Protein AF-A0AAW4J8V6-F1 (afdb_monomer)

Foldseek 3Di:
DDPPPQAQQNVCVVVVVLLLVVVLVCVVVVHPDDPPLPPPDDDDDDDDDPDPDPQQSHKYWDAPHPNDRIDIDGHHPVSSVVSVVVSVVSVVVVCCVVVVVPPVPDDDDPVVVVVLVVQCVVVVPPDSVRSVVVVVVVVVVVVVVVVVVVVVVVVVVVVVVVVVVVVVVVVVVVVVVVVVVVVVVVVVVVVVVVCVPPPVVVVLVVLLVVLVVVLVPDPVVVPDDPVVSVVSSCVSSVVVVVVVCVVPPDDDPDDDDDD

pLDDT: mean 70.36, std 17.37, range [25.89, 95.88]

Structure (mmCIF, N/CA/C/O backbone):
data_AF-A0AAW4J8V6-F1
#
_entry.id   AF-A0AAW4J8V6-F1
#
loop_
_atom_site.group_PDB
_atom_site.id
_atom_site.type_symbol
_atom_site.label_atom_id
_atom_site.label_alt_id
_atom_site.label_comp_id
_atom_site.label_asym_id
_atom_site.label_entity_id
_atom_site.label_seq_id
_atom_site.pdbx_PDB_ins_code
_atom_site.Cartn_x
_atom_site.Cartn_y
_atom_site.Cartn_z
_atom_site.occupancy
_atom_site.B_iso_or_equiv
_atom_site.auth_seq_id
_atom_site.auth_comp_id
_atom_site.auth_asym_id
_atom_site.auth_atom_id
_atom_site.pdbx_PDB_model_num
ATOM 1 N N . MET A 1 1 ? -44.747 -1.947 55.357 1.00 39.56 1 MET A N 1
ATOM 2 C CA . MET A 1 1 ? -43.560 -1.474 56.105 1.00 39.56 1 MET A CA 1
ATOM 3 C C . MET A 1 1 ? -43.220 -0.080 55.609 1.00 39.56 1 MET A C 1
ATOM 5 O O . MET A 1 1 ? -42.937 0.071 54.428 1.00 39.56 1 MET A O 1
ATOM 9 N N . ALA A 1 2 ? -43.358 0.940 56.459 1.00 31.55 2 ALA A N 1
ATOM 10 C CA . ALA A 1 2 ? -43.114 2.327 56.073 1.00 31.55 2 ALA A CA 1
ATOM 11 C C . ALA A 1 2 ? -41.643 2.520 55.670 1.00 31.55 2 ALA A C 1
ATOM 13 O O . ALA A 1 2 ? -40.736 2.062 56.363 1.00 31.55 2 ALA A O 1
ATOM 14 N N . ASN A 1 3 ? -41.419 3.182 54.536 1.00 38.12 3 ASN A N 1
ATOM 15 C CA . ASN A 1 3 ? -40.101 3.548 54.028 1.00 38.12 3 ASN A CA 1
ATOM 16 C C . ASN A 1 3 ? -39.519 4.621 54.967 1.00 38.12 3 ASN A C 1
ATOM 18 O O . ASN A 1 3 ? -39.709 5.815 54.749 1.00 38.12 3 ASN A O 1
ATOM 22 N N . ILE A 1 4 ? -38.891 4.209 56.073 1.00 49.97 4 ILE A N 1
ATOM 23 C CA . ILE A 1 4 ? -38.247 5.135 57.011 1.00 49.97 4 ILE A CA 1
ATOM 24 C C . ILE A 1 4 ? -37.167 5.876 56.216 1.00 49.97 4 ILE A C 1
ATOM 26 O O . ILE A 1 4 ? -36.161 5.270 55.833 1.00 49.97 4 ILE A O 1
ATOM 30 N N . LYS A 1 5 ? -37.388 7.169 55.927 1.00 60.06 5 LYS A N 1
ATOM 31 C CA . LYS A 1 5 ? -36.396 8.035 55.276 1.00 60.06 5 LYS A CA 1
ATOM 32 C C . LYS A 1 5 ? -35.089 7.925 56.070 1.00 60.06 5 LYS A C 1
ATOM 34 O O . LYS A 1 5 ? -35.004 8.333 57.226 1.00 60.06 5 LYS A O 1
ATOM 39 N N . LEU A 1 6 ? -34.079 7.297 55.468 1.00 68.69 6 LEU A N 1
ATOM 40 C CA . LEU A 1 6 ? -32.747 7.166 56.056 1.00 68.69 6 LEU A CA 1
ATOM 41 C C . LEU A 1 6 ? -32.129 8.560 56.186 1.00 68.69 6 LEU A C 1
ATOM 43 O O . LEU A 1 6 ? -32.009 9.262 55.184 1.00 68.69 6 LEU A O 1
ATOM 47 N N . SER A 1 7 ? -31.698 8.931 57.393 1.00 80.00 7 SER A N 1
ATOM 48 C CA . SER A 1 7 ? -30.942 10.170 57.594 1.00 80.00 7 SER A CA 1
ATOM 49 C C . SER A 1 7 ? -29.632 10.147 56.804 1.00 80.00 7 SER A C 1
ATOM 51 O O . SER A 1 7 ? -29.044 9.080 56.589 1.00 80.00 7 SER A O 1
ATOM 53 N N . ALA A 1 8 ? -29.140 11.320 56.403 1.00 78.50 8 ALA A N 1
ATOM 54 C CA . ALA A 1 8 ? -27.901 11.434 55.639 1.00 78.50 8 ALA A CA 1
ATOM 55 C C . ALA A 1 8 ? -26.697 10.787 56.346 1.00 78.50 8 ALA A C 1
ATOM 57 O O . ALA A 1 8 ? -25.935 10.047 55.719 1.00 78.50 8 ALA A O 1
ATOM 58 N N . GLN A 1 9 ? -26.604 10.916 57.673 1.00 81.81 9 GLN A N 1
ATOM 59 C CA . GLN A 1 9 ? -25.585 10.229 58.470 1.00 81.81 9 GLN A CA 1
ATOM 60 C C . GLN A 1 9 ? -25.690 8.697 58.385 1.00 81.81 9 GLN A C 1
ATOM 62 O O . GLN A 1 9 ? -24.682 8.002 58.250 1.00 81.81 9 GLN A O 1
ATOM 67 N N . ARG A 1 10 ? -26.908 8.136 58.429 1.00 81.75 10 ARG A N 1
ATOM 68 C CA . ARG A 1 10 ? -27.115 6.687 58.254 1.00 81.75 10 ARG A CA 1
ATOM 69 C C . ARG A 1 10 ? -26.836 6.244 56.821 1.00 81.75 10 ARG A C 1
ATOM 71 O O . ARG A 1 10 ? -26.346 5.135 56.614 1.00 81.75 10 ARG A O 1
ATOM 78 N N . TRP A 1 11 ? -27.110 7.098 55.835 1.00 86.06 11 TRP A N 1
ATOM 79 C CA . TRP A 1 11 ? -26.749 6.827 54.450 1.00 86.06 11 TRP A CA 1
ATOM 80 C C . TRP A 1 11 ? -25.236 6.696 54.297 1.00 86.06 11 TRP A C 1
ATOM 82 O O . TRP A 1 11 ? -24.811 5.721 53.690 1.00 86.06 11 TRP A O 1
ATOM 92 N N . VAL A 1 12 ? -24.426 7.586 54.874 1.00 83.38 12 VAL A N 1
ATOM 93 C CA . VAL A 1 12 ? -22.958 7.497 54.771 1.00 83.38 12 VAL A CA 1
ATOM 94 C C . VAL A 1 12 ? -22.401 6.255 55.456 1.00 83.38 12 VAL A C 1
ATOM 96 O O . VAL A 1 12 ? -21.571 5.576 54.863 1.00 83.38 12 VAL A O 1
ATOM 99 N N . LYS A 1 13 ? -22.913 5.889 56.637 1.00 82.62 13 LYS A N 1
ATOM 100 C CA . LYS A 1 13 ? -22.488 4.663 57.340 1.00 82.62 13 LYS A CA 1
ATOM 101 C C . LYS A 1 13 ? -22.704 3.389 56.514 1.00 82.62 13 LYS A C 1
ATOM 103 O O . LYS A 1 13 ? -21.971 2.415 56.654 1.00 82.62 13 LYS A O 1
ATOM 108 N N . LYS A 1 14 ? -23.697 3.378 55.619 1.00 79.50 14 LYS A N 1
ATOM 109 C CA . LYS A 1 14 ? -23.890 2.275 54.672 1.00 79.50 14 LYS A CA 1
ATOM 110 C C . LYS A 1 14 ? -22.890 2.406 53.524 1.00 79.50 14 LYS A C 1
ATOM 112 O O . LYS A 1 14 ? -23.071 3.280 52.685 1.00 79.50 14 LYS A O 1
ATOM 117 N N . GLU A 1 15 ? -21.929 1.487 53.425 1.00 81.38 15 GLU A N 1
ATOM 118 C CA . GLU A 1 15 ? -20.848 1.525 52.417 1.00 81.38 15 GLU A CA 1
ATOM 119 C C . GLU A 1 15 ? -19.888 2.710 52.635 1.00 81.38 15 GLU A C 1
ATOM 121 O O . GLU A 1 15 ? -19.503 3.399 51.688 1.00 81.38 15 GLU A O 1
ATOM 126 N N . GLU A 1 16 ? -19.515 2.933 53.901 1.00 83.56 16 GLU A N 1
ATOM 127 C CA . GLU A 1 16 ? -18.762 4.102 54.373 1.00 83.56 16 GLU A CA 1
ATOM 128 C C . GLU A 1 16 ? -17.489 4.377 53.571 1.00 83.56 16 GLU A C 1
ATOM 130 O O . GLU A 1 16 ? -17.314 5.496 53.100 1.00 83.56 16 GLU A O 1
ATOM 135 N N . ASN A 1 17 ? -16.649 3.370 53.320 1.00 84.06 17 ASN A N 1
ATOM 136 C CA . ASN A 1 17 ? -15.404 3.559 52.565 1.00 84.06 17 ASN A CA 1
ATOM 137 C C . ASN A 1 17 ? -15.666 4.068 51.137 1.00 84.06 17 ASN A C 1
ATOM 139 O O . ASN A 1 17 ? -15.072 5.055 50.710 1.00 84.06 17 ASN A O 1
ATOM 143 N N . LEU A 1 18 ? -16.628 3.466 50.428 1.00 85.56 18 LEU A N 1
ATOM 144 C CA . LEU A 1 18 ? -16.977 3.851 49.056 1.00 85.56 18 LEU A CA 1
ATOM 145 C C . LEU A 1 18 ? -17.580 5.262 48.994 1.00 85.56 18 LEU A C 1
ATOM 147 O O . LEU A 1 18 ? -17.382 6.001 48.031 1.00 85.56 18 LEU A O 1
ATOM 151 N N . LYS A 1 19 ? -18.364 5.631 50.014 1.00 87.75 19 LYS A N 1
ATOM 152 C CA . LYS A 1 19 ? -18.992 6.954 50.112 1.00 87.75 19 LYS A CA 1
ATOM 153 C C . LYS A 1 19 ? -18.006 8.026 50.545 1.00 87.75 19 LYS A C 1
ATOM 155 O O . LYS A 1 19 ? -18.087 9.132 50.026 1.00 87.75 19 LYS A O 1
ATOM 160 N N . ARG A 1 20 ? -17.051 7.701 51.417 1.00 86.94 20 ARG A N 1
ATOM 161 C CA . ARG A 1 20 ? -15.912 8.567 51.744 1.00 86.94 20 ARG A CA 1
ATOM 162 C C . ARG A 1 20 ? -15.072 8.834 50.495 1.00 86.94 20 ARG A C 1
ATOM 164 O O . ARG A 1 20 ? -14.802 9.993 50.203 1.00 86.94 20 ARG A O 1
ATOM 171 N N . GLU A 1 21 ? -14.738 7.806 49.714 1.00 86.44 21 GLU A N 1
ATOM 172 C CA . GLU A 1 21 ? -14.045 7.961 48.424 1.00 86.44 21 GLU A CA 1
ATOM 173 C C . GLU A 1 21 ? -14.806 8.868 47.453 1.00 86.44 21 GLU A C 1
ATOM 175 O O . GLU A 1 21 ? -14.233 9.803 46.889 1.00 86.44 21 GLU A O 1
ATOM 180 N N . PHE A 1 22 ? -16.108 8.622 47.289 1.00 88.69 22 PHE A N 1
ATOM 181 C CA . PHE A 1 22 ? -16.976 9.451 46.461 1.00 88.69 22 PHE A CA 1
ATOM 182 C C . PHE A 1 22 ? -16.980 10.911 46.932 1.00 88.69 22 PHE A C 1
ATOM 184 O O . PHE A 1 22 ? -16.706 11.806 46.137 1.00 88.69 22 PHE A O 1
ATOM 191 N N . LEU A 1 23 ? -17.217 11.164 48.222 1.00 85.19 23 LEU A N 1
ATOM 192 C CA . LEU A 1 23 ? -17.242 12.516 48.783 1.00 85.19 23 LEU A CA 1
ATOM 193 C C . LEU A 1 23 ? -15.892 13.226 48.629 1.00 85.19 23 LEU A C 1
ATOM 195 O O . LEU A 1 23 ? -15.871 14.401 48.275 1.00 85.19 23 LEU A O 1
ATOM 199 N N . MET A 1 24 ? -14.764 12.525 48.802 1.00 84.19 24 MET A N 1
ATOM 200 C CA . MET A 1 24 ? -13.436 13.102 48.549 1.00 84.19 24 MET A CA 1
ATOM 201 C C . MET A 1 24 ? -13.300 13.570 47.099 1.00 84.19 24 MET A C 1
ATOM 203 O O . MET A 1 24 ? -12.772 14.651 46.839 1.00 84.19 24 MET A O 1
ATOM 207 N N . LEU A 1 25 ? -13.787 12.770 46.147 1.00 82.75 25 LEU A N 1
ATOM 208 C CA . LEU A 1 25 ? -13.752 13.102 44.727 1.00 82.75 25 LEU A CA 1
ATOM 209 C C . LEU A 1 25 ? -14.643 14.308 44.400 1.00 82.75 25 LEU A C 1
ATOM 211 O O . LEU A 1 25 ? -14.237 15.158 43.609 1.00 82.75 25 LEU A O 1
ATOM 215 N N . MET A 1 26 ? -15.811 14.418 45.033 1.00 79.75 26 MET A N 1
ATOM 216 C CA . MET A 1 26 ? -16.713 15.563 44.860 1.00 79.75 26 MET A CA 1
ATOM 217 C C . MET A 1 26 ? -16.116 16.853 45.426 1.00 79.75 26 MET A C 1
ATOM 219 O O . MET A 1 26 ? -16.112 17.872 44.734 1.00 79.75 26 MET A O 1
ATOM 223 N N . VAL A 1 27 ? -15.519 16.789 46.625 1.00 76.69 27 VAL A N 1
ATOM 224 C CA . VAL A 1 27 ? -14.817 17.923 47.255 1.00 76.69 27 VAL A CA 1
ATOM 225 C C . VAL A 1 27 ? -13.660 18.395 46.376 1.00 76.69 27 VAL A C 1
ATOM 227 O O . VAL A 1 27 ? -13.548 19.584 46.093 1.00 76.69 27 VAL A O 1
ATOM 230 N N . ARG A 1 28 ? -12.829 17.474 45.866 1.00 76.50 28 ARG A N 1
ATOM 231 C CA . ARG A 1 28 ? -11.713 17.816 44.962 1.00 76.50 28 ARG A CA 1
ATOM 232 C C . ARG A 1 28 ? -12.169 18.473 43.660 1.00 76.50 28 ARG A C 1
ATOM 234 O O . ARG A 1 28 ? -11.426 19.269 43.098 1.00 76.50 28 ARG A O 1
ATOM 241 N N . ARG A 1 29 ? -13.362 18.128 43.169 1.00 71.31 29 ARG A N 1
ATOM 242 C CA . ARG A 1 29 ? -13.938 18.692 41.940 1.00 71.31 29 ARG A CA 1
ATOM 243 C C . ARG A 1 29 ? -14.735 19.978 42.174 1.00 71.31 29 ARG A C 1
ATOM 245 O O . ARG A 1 29 ? -15.202 20.556 41.201 1.00 71.31 29 ARG A O 1
ATOM 252 N N . GLY A 1 30 ? -14.900 20.413 43.426 1.00 66.25 30 GLY A N 1
ATOM 253 C CA . GLY A 1 30 ? -15.691 21.599 43.771 1.00 66.25 30 GLY A CA 1
ATOM 254 C C . GLY A 1 30 ? -17.186 21.447 43.479 1.00 66.25 30 GLY A C 1
ATOM 255 O O . GLY A 1 30 ? -17.880 22.436 43.277 1.00 66.25 30 GLY A O 1
ATOM 256 N N . ILE A 1 31 ? -17.694 20.215 43.411 1.00 60.88 31 ILE A N 1
ATOM 257 C CA . ILE A 1 31 ? -19.093 19.945 43.071 1.00 60.88 31 ILE A CA 1
ATOM 258 C C . ILE A 1 31 ? -19.870 19.814 44.387 1.00 60.88 31 ILE A C 1
ATOM 260 O O . ILE A 1 31 ? -19.467 19.031 45.243 1.00 60.88 31 ILE A O 1
ATOM 264 N N . TYR A 1 32 ? -20.978 20.554 44.521 1.00 58.03 32 TYR A N 1
ATOM 265 C CA . TYR A 1 32 ? -21.873 20.660 45.697 1.00 58.03 32 TYR A CA 1
ATOM 266 C C . TYR A 1 32 ? -21.430 21.547 46.858 1.00 58.03 32 TYR A C 1
ATOM 268 O O . TYR A 1 32 ? -22.236 21.793 47.750 1.00 58.03 32 TYR A O 1
ATOM 276 N N . PHE A 1 33 ? -20.210 22.072 46.844 1.00 61.09 33 PHE A N 1
ATOM 277 C CA . PHE A 1 33 ? -19.728 22.960 47.899 1.00 61.09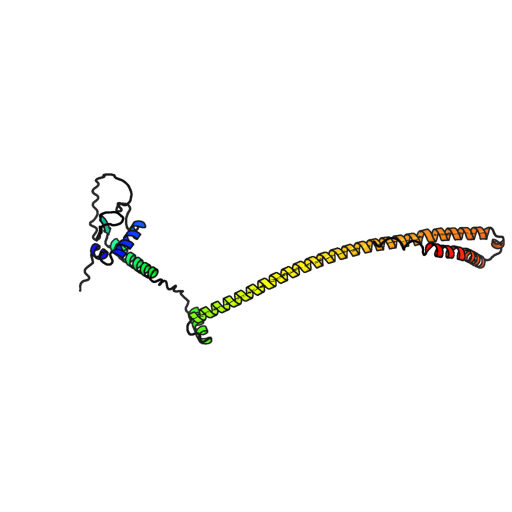 33 PHE A CA 1
ATOM 278 C C . PHE A 1 33 ? -19.654 24.371 47.324 1.00 61.09 33 PHE A C 1
ATOM 280 O O . PHE A 1 33 ? -18.738 24.686 46.569 1.00 61.09 33 PHE A O 1
ATOM 287 N N . SER A 1 34 ? -20.672 25.189 47.609 1.00 44.41 34 SER A N 1
ATOM 288 C CA . SER A 1 34 ? -20.627 26.621 47.309 1.00 44.41 34 SER A CA 1
ATOM 289 C C . SER A 1 34 ? -19.433 27.248 48.033 1.00 44.41 34 SER A C 1
ATOM 291 O O . SER A 1 34 ? -19.040 26.795 49.113 1.00 44.41 34 SER A O 1
ATOM 293 N N . ASN A 1 35 ? -18.845 28.272 47.412 1.00 41.66 35 ASN A N 1
ATOM 294 C CA . ASN A 1 35 ? -17.571 28.886 47.797 1.00 41.66 35 ASN A CA 1
ATOM 295 C C . ASN A 1 35 ? -17.494 29.426 49.244 1.00 41.66 35 ASN A C 1
ATOM 297 O O . ASN A 1 35 ? -16.391 29.762 49.658 1.00 41.66 35 ASN A O 1
ATOM 301 N N . ASP A 1 36 ? -18.584 29.422 50.020 1.00 46.34 36 ASP A N 1
ATOM 302 C CA . ASP A 1 36 ? -18.607 29.832 51.436 1.00 46.34 36 ASP A CA 1
ATOM 303 C C . ASP A 1 36 ? -18.762 28.692 52.456 1.00 46.34 36 ASP A C 1
ATOM 305 O O . ASP A 1 36 ? -18.553 28.899 53.646 1.00 46.34 36 ASP A O 1
ATOM 309 N N . GLN A 1 37 ? -19.076 27.459 52.042 1.00 46.22 37 GLN A N 1
ATOM 310 C CA . GLN A 1 37 ? -19.235 26.337 52.991 1.00 46.22 37 GLN A CA 1
ATOM 311 C C . GLN A 1 37 ? -18.054 25.367 53.000 1.00 46.22 37 GLN A C 1
ATOM 313 O O . GLN A 1 37 ? -17.950 24.490 53.860 1.00 46.22 37 GLN A O 1
ATOM 318 N N . SER A 1 38 ? -17.111 25.533 52.072 1.00 44.53 38 SER A N 1
ATOM 319 C CA . SER A 1 38 ? -15.844 24.824 52.136 1.00 44.53 38 SER A CA 1
ATOM 320 C C . SER A 1 38 ? -14.850 25.642 52.959 1.00 44.53 38 SER A C 1
ATOM 322 O O . SER A 1 38 ? -14.211 26.555 52.447 1.00 44.53 38 SER A O 1
ATOM 324 N N . THR A 1 39 ? -14.607 25.249 54.208 1.00 44.44 39 THR A N 1
ATOM 325 C CA . THR A 1 39 ? -13.398 25.628 54.974 1.00 44.44 39 THR A CA 1
ATOM 326 C C . THR A 1 39 ? -12.120 25.040 54.344 1.00 44.44 39 THR A C 1
ATOM 328 O O . THR A 1 39 ? -11.250 24.503 55.026 1.00 44.44 39 THR A O 1
ATOM 331 N N . PHE A 1 40 ? -12.019 25.033 53.016 1.00 45.00 40 PHE A N 1
ATOM 332 C CA . PHE A 1 40 ? -10.933 24.437 52.245 1.00 45.00 40 PHE A CA 1
ATOM 333 C C . PHE A 1 40 ? -10.162 25.465 51.408 1.00 45.00 40 PHE A C 1
ATOM 335 O O . PHE A 1 40 ? -9.276 25.077 50.647 1.00 45.00 40 PHE A O 1
ATOM 342 N N . ARG A 1 41 ? -10.395 26.774 51.590 1.00 34.31 41 ARG A N 1
ATOM 343 C CA . ARG A 1 41 ? -9.503 27.813 51.057 1.00 34.31 41 ARG A CA 1
ATOM 344 C C . ARG A 1 41 ? -9.196 28.914 52.079 1.00 34.31 41 ARG A C 1
ATOM 346 O O . ARG A 1 41 ? -10.036 29.741 52.373 1.00 34.31 41 ARG A O 1
ATOM 353 N N . LYS A 1 42 ? -7.923 28.909 52.495 1.00 32.81 42 LYS A N 1
ATOM 354 C CA . LYS A 1 42 ? -7.059 30.026 52.926 1.00 32.81 42 LYS A CA 1
ATOM 355 C C . LYS A 1 42 ? -7.475 30.900 54.128 1.00 32.81 42 LYS A C 1
ATOM 357 O O . LYS A 1 42 ? -8.338 31.750 54.012 1.00 32.81 42 LYS A O 1
ATOM 362 N N . ARG A 1 43 ? -6.582 30.829 55.127 1.00 29.88 43 ARG A N 1
ATOM 363 C CA . ARG A 1 43 ? -6.137 31.865 56.082 1.00 29.88 43 ARG A CA 1
ATOM 364 C C . ARG A 1 43 ? -7.113 32.310 57.172 1.00 29.88 43 ARG A C 1
ATOM 366 O O . ARG A 1 43 ? -8.258 32.654 56.932 1.00 29.88 43 ARG A O 1
ATOM 373 N N . GLU A 1 44 ? -6.544 32.332 58.373 1.00 37.38 44 GLU A N 1
ATOM 374 C CA . GLU A 1 44 ? -6.982 33.043 59.566 1.00 37.38 44 GLU A CA 1
ATOM 375 C C . GLU A 1 44 ? -7.546 34.427 59.226 1.00 37.38 44 GLU A C 1
ATOM 377 O O . GLU A 1 44 ? -6.799 35.313 58.821 1.00 37.38 44 GLU A O 1
ATOM 382 N N . VAL A 1 45 ? -8.848 34.616 59.434 1.00 25.89 45 VAL A N 1
ATOM 383 C CA . VAL A 1 45 ? -9.435 35.906 59.800 1.00 25.89 45 VAL A CA 1
ATOM 384 C C . VAL A 1 45 ? -10.598 35.597 60.740 1.00 25.89 45 VAL A C 1
ATOM 386 O O . VAL A 1 45 ? -11.573 34.955 60.354 1.00 25.89 45 VAL A O 1
ATOM 389 N N . PHE A 1 46 ? -10.481 36.031 61.993 1.00 32.28 46 PHE A N 1
ATOM 390 C CA . PHE A 1 46 ? -11.623 36.168 62.887 1.00 32.28 46 PHE A CA 1
ATOM 391 C C . PHE A 1 46 ? -12.575 37.198 62.277 1.00 32.28 46 PHE A C 1
ATOM 393 O O . PHE A 1 46 ? -12.269 38.386 62.287 1.00 32.28 46 PHE A O 1
ATOM 400 N N . GLN A 1 47 ? -13.729 36.765 61.777 1.00 26.36 47 GLN A N 1
ATOM 401 C CA . GLN A 1 47 ? -14.875 37.648 61.588 1.00 26.36 47 GLN A CA 1
ATOM 402 C C . GLN A 1 47 ? -16.133 36.950 62.091 1.00 26.36 47 GLN A C 1
ATOM 404 O O . GLN A 1 47 ? -16.599 35.956 61.541 1.00 26.36 47 GLN A O 1
ATOM 409 N N . ALA A 1 48 ? -16.650 37.489 63.192 1.00 36.59 48 ALA A N 1
ATOM 410 C CA . ALA A 1 48 ? -17.987 37.229 63.677 1.00 36.59 48 ALA A CA 1
ATOM 411 C C . ALA A 1 48 ? -18.984 37.849 62.693 1.00 36.59 48 ALA A C 1
ATOM 413 O O . ALA A 1 48 ? -19.142 39.066 62.670 1.00 36.59 48 ALA A O 1
ATOM 414 N N . ILE A 1 49 ? -19.655 37.021 61.895 1.00 29.52 49 ILE A N 1
ATOM 415 C CA . ILE A 1 49 ? -20.916 37.384 61.249 1.00 29.52 49 ILE A CA 1
ATOM 416 C C . ILE A 1 49 ? -21.851 36.187 61.405 1.00 29.52 49 ILE A C 1
ATOM 418 O O . ILE A 1 49 ? -21.609 35.094 60.898 1.00 29.52 49 ILE A O 1
ATOM 422 N N . SER A 1 50 ? -22.899 36.408 62.192 1.00 37.81 50 SER A N 1
ATOM 423 C CA . SER A 1 50 ? -24.020 35.501 62.388 1.00 37.81 50 SER A CA 1
ATOM 424 C C . SER A 1 50 ? -24.875 35.486 61.120 1.00 37.81 50 SER A C 1
ATOM 426 O O . SER A 1 50 ? -25.886 36.180 61.049 1.00 37.81 50 SER A O 1
ATOM 428 N N . GLU A 1 51 ? -24.484 34.706 60.114 1.00 35.19 51 GLU A N 1
ATOM 429 C CA . GLU A 1 51 ? -25.405 34.321 59.044 1.00 35.19 51 GLU A CA 1
ATOM 430 C C . GLU A 1 51 ? -26.207 33.102 59.497 1.00 35.19 51 GLU A C 1
ATOM 432 O O . GLU A 1 51 ? -25.674 32.026 59.772 1.00 35.19 51 GLU A O 1
ATOM 437 N N . VAL A 1 52 ? -27.519 33.298 59.618 1.00 37.94 52 VAL A N 1
ATOM 438 C CA . VAL A 1 52 ? -28.491 32.256 59.941 1.00 37.94 52 VAL A CA 1
ATOM 439 C C . VAL A 1 52 ? -28.533 31.271 58.772 1.00 37.94 52 VAL A C 1
ATOM 441 O O . VAL A 1 52 ? -29.260 31.458 57.800 1.00 37.94 52 VAL A O 1
ATOM 444 N N . ILE A 1 53 ? -27.722 30.216 58.858 1.00 48.34 53 ILE A N 1
ATOM 445 C CA . ILE A 1 53 ? -27.785 29.073 57.947 1.00 48.34 53 ILE A CA 1
ATOM 446 C C . ILE A 1 53 ? -29.168 28.429 58.155 1.00 48.34 53 ILE A C 1
ATOM 448 O O . ILE A 1 53 ? -29.474 28.031 59.284 1.00 48.34 53 ILE A O 1
ATOM 452 N N . PRO A 1 54 ? -30.033 28.323 57.125 1.00 46.28 54 PRO A N 1
ATOM 453 C CA . PRO A 1 54 ? -31.303 27.618 57.267 1.00 46.28 54 PRO A CA 1
ATOM 454 C C . PRO A 1 54 ? -31.018 26.186 57.744 1.00 46.28 54 PRO A C 1
ATOM 456 O O . PRO A 1 54 ? -30.031 25.599 57.291 1.00 46.28 54 PRO A O 1
ATOM 459 N N . PRO A 1 55 ? -31.828 25.603 58.647 1.00 52.72 55 PRO A N 1
ATOM 460 C CA . PRO A 1 55 ? -31.557 24.277 59.188 1.00 52.72 55 PRO A CA 1
ATOM 461 C C . PRO A 1 55 ? -31.555 23.269 58.039 1.00 52.72 55 PRO A C 1
ATOM 463 O O . PRO A 1 55 ? -32.604 22.884 57.525 1.00 52.72 55 PRO A O 1
ATOM 466 N N . ALA A 1 56 ? -30.363 22.876 57.592 1.00 59.22 56 ALA A N 1
ATOM 467 C CA . ALA A 1 56 ? -30.226 21.892 56.539 1.00 59.22 56 ALA A CA 1
ATOM 468 C C . ALA A 1 56 ? -30.791 20.566 57.074 1.00 59.22 56 ALA A C 1
ATOM 470 O O . ALA A 1 56 ? -30.279 20.049 58.072 1.00 59.22 56 ALA A O 1
ATOM 471 N N . PRO A 1 57 ? -31.840 19.997 56.452 1.00 69.38 57 PRO A N 1
ATOM 472 C CA . PRO A 1 57 ? -32.497 18.790 56.958 1.00 69.38 57 PRO A CA 1
ATOM 473 C C . PRO A 1 57 ? -31.571 17.566 56.918 1.00 69.38 57 PRO A C 1
ATOM 475 O O . PRO A 1 57 ? -31.806 16.579 57.617 1.00 69.38 57 PRO A O 1
ATOM 478 N N . HIS A 1 58 ? -30.497 17.636 56.124 1.00 76.44 58 HIS A N 1
ATOM 479 C CA . HIS A 1 58 ? -29.494 16.591 55.988 1.00 76.44 58 HIS A CA 1
ATOM 480 C C . HIS A 1 58 ? -28.119 17.106 56.381 1.00 76.44 58 HIS A C 1
ATOM 482 O O . HIS A 1 58 ? -27.557 17.973 55.716 1.00 76.44 58 HIS A O 1
ATOM 488 N N . TYR A 1 59 ? -27.547 16.505 57.421 1.00 76.62 59 TYR A N 1
ATOM 489 C CA . TYR A 1 59 ? -26.171 16.748 57.830 1.00 76.62 59 TYR A CA 1
ATOM 490 C C . TYR A 1 59 ? -25.368 15.442 57.832 1.00 76.62 59 TYR A C 1
ATOM 492 O O . TYR A 1 59 ? -25.877 14.367 58.175 1.00 76.62 59 TYR A O 1
ATOM 500 N N . ILE A 1 60 ? -24.107 15.539 57.416 1.00 80.50 60 ILE A N 1
ATOM 501 C CA . ILE A 1 60 ? -23.125 14.457 57.436 1.00 80.50 60 ILE A CA 1
ATOM 502 C C . ILE A 1 60 ? -21.907 14.939 58.219 1.00 80.50 60 ILE A C 1
ATOM 504 O O . ILE A 1 60 ? -21.345 15.986 57.910 1.00 80.50 60 ILE A O 1
ATOM 508 N N . ILE A 1 61 ? -21.476 14.147 59.198 1.00 78.88 61 ILE A N 1
ATOM 509 C CA . ILE A 1 61 ? -20.250 14.374 59.968 1.00 78.88 61 ILE A CA 1
ATOM 510 C C . ILE A 1 61 ? -19.309 13.202 59.712 1.00 78.88 61 ILE A C 1
ATOM 512 O O . ILE A 1 61 ? -19.653 12.049 60.002 1.00 78.88 61 ILE A O 1
ATOM 516 N N . LEU A 1 62 ? -18.131 13.493 59.163 1.00 79.88 62 LEU A N 1
ATOM 517 C CA . LEU A 1 62 ? -17.073 12.522 58.905 1.00 79.88 62 LEU A CA 1
ATOM 518 C C . LEU A 1 62 ? -15.865 12.805 59.793 1.00 79.88 62 LEU A C 1
ATOM 520 O O . LEU A 1 62 ? -15.274 13.876 59.699 1.00 79.88 62 LEU A O 1
ATOM 524 N N . LYS A 1 63 ? -15.472 11.820 60.603 1.00 81.06 63 LYS A N 1
ATOM 525 C CA . LYS A 1 63 ? -14.217 11.854 61.366 1.00 81.06 63 LYS A CA 1
ATOM 526 C C . LYS A 1 63 ? -13.030 11.507 60.473 1.00 81.06 63 LYS A C 1
ATOM 528 O O . LYS A 1 63 ? -13.175 10.631 59.612 1.00 81.06 63 LYS A O 1
ATOM 533 N N . ASP A 1 64 ? -11.894 12.161 60.692 1.00 80.44 64 ASP A N 1
ATOM 534 C CA . ASP A 1 64 ? -10.625 11.927 59.987 1.00 80.44 64 ASP A CA 1
ATOM 535 C C . ASP A 1 64 ? -10.774 11.973 58.461 1.00 80.44 64 ASP A C 1
ATOM 537 O O . ASP A 1 64 ? -10.464 11.028 57.729 1.00 80.44 64 ASP A O 1
ATOM 541 N N . PHE A 1 65 ? -11.326 13.075 57.957 1.00 76.25 65 PHE A N 1
ATOM 542 C CA . PHE A 1 65 ? -11.619 13.242 56.537 1.00 76.25 65 PHE A CA 1
ATOM 543 C C . PHE A 1 65 ? -10.784 14.372 55.937 1.00 76.25 65 PHE A C 1
ATOM 545 O O . PHE A 1 65 ? -10.879 15.521 56.363 1.00 76.25 65 PHE A O 1
ATOM 552 N N . MET A 1 66 ? -9.971 14.048 54.922 1.00 70.56 66 MET A N 1
ATOM 553 C CA . MET A 1 66 ? -9.105 15.009 54.215 1.00 70.56 66 MET A CA 1
ATOM 554 C C . MET A 1 66 ? -8.184 15.809 55.164 1.00 70.56 66 MET A C 1
ATOM 556 O O . MET A 1 66 ? -7.979 17.005 54.970 1.00 70.56 66 MET A O 1
ATOM 560 N N . GLY A 1 67 ? -7.645 15.155 56.200 1.00 70.44 67 GLY A N 1
ATOM 561 C CA . GLY A 1 67 ? -6.720 15.763 57.168 1.00 70.44 67 GLY A CA 1
ATOM 562 C C . GLY A 1 67 ? -7.379 16.612 58.263 1.00 70.44 67 G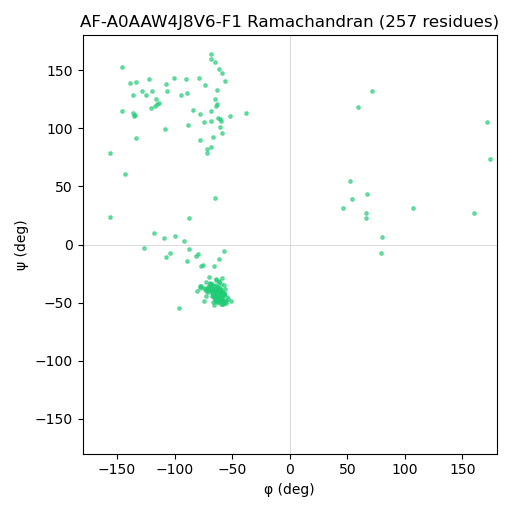LY A C 1
ATOM 563 O O . GLY A 1 67 ? -6.665 17.240 59.038 1.00 70.44 67 GLY A O 1
ATOM 564 N N . LYS A 1 68 ? -8.717 16.643 58.343 1.00 72.44 68 LYS A N 1
ATOM 565 C CA . LYS A 1 68 ? -9.464 17.298 59.428 1.00 72.44 68 LYS A CA 1
ATOM 566 C C . LYS A 1 68 ? -9.945 16.278 60.455 1.00 72.44 68 LYS A C 1
ATOM 568 O O . LYS A 1 68 ? -10.382 15.196 60.065 1.00 72.44 68 LYS A O 1
ATOM 573 N N . ILE A 1 69 ? -9.934 16.680 61.731 1.00 72.06 69 ILE A N 1
ATOM 574 C CA . ILE A 1 69 ? -10.470 15.895 62.857 1.00 72.06 69 ILE A CA 1
ATOM 575 C C . ILE A 1 69 ? -11.937 15.544 62.578 1.00 72.06 69 ILE A C 1
ATOM 577 O O . ILE A 1 69 ? -12.318 14.376 62.619 1.00 72.06 69 ILE A O 1
ATOM 581 N N . GLU A 1 70 ? -12.737 16.541 62.189 1.00 74.25 70 GLU A N 1
ATOM 582 C CA . GLU A 1 70 ? -14.114 16.354 61.733 1.00 74.25 70 GLU A CA 1
ATOM 583 C C . GLU A 1 70 ? -14.418 17.246 60.520 1.00 74.25 70 GLU A C 1
ATOM 585 O O . GLU A 1 70 ? -13.999 18.403 60.438 1.00 74.25 70 GLU A O 1
ATOM 590 N N . ALA A 1 71 ? -15.139 16.690 59.546 1.00 73.88 71 ALA A N 1
ATOM 591 C CA . ALA A 1 71 ? -15.661 17.396 58.385 1.00 73.88 71 ALA A CA 1
ATOM 592 C C . ALA A 1 71 ? -17.191 17.363 58.413 1.00 73.88 71 ALA A C 1
ATOM 594 O O . ALA A 1 71 ? -17.797 16.290 58.469 1.00 73.88 71 ALA A O 1
ATOM 595 N N . HIS A 1 72 ? -17.798 18.546 58.348 1.00 77.62 72 HIS A N 1
ATOM 596 C CA . HIS A 1 72 ? -19.244 18.734 58.387 1.00 77.62 72 HIS A CA 1
ATOM 597 C C . HIS A 1 72 ? -19.752 19.098 56.996 1.00 77.62 72 HIS A C 1
ATOM 599 O O . HIS A 1 72 ? -19.201 19.981 56.339 1.00 77.62 72 HIS A O 1
ATOM 605 N N . PHE A 1 73 ? -20.813 18.429 56.565 1.00 77.19 73 PHE A N 1
ATOM 606 C CA . PHE A 1 73 ? -21.488 18.701 55.307 1.00 77.19 73 PHE A CA 1
ATOM 607 C C . PHE A 1 73 ? -22.976 18.884 55.554 1.00 77.19 73 PHE A C 1
ATOM 609 O O . PHE A 1 73 ? -23.601 18.056 56.218 1.00 77.19 73 PHE A O 1
ATOM 616 N N . TYR A 1 74 ? -23.530 19.942 54.981 1.00 78.50 74 TYR A N 1
ATOM 617 C CA . TYR A 1 74 ? -24.932 20.309 55.106 1.00 78.50 74 TYR A CA 1
ATOM 618 C C . TYR A 1 74 ? -25.557 20.315 53.716 1.00 78.50 74 TYR A C 1
ATOM 620 O O . TYR A 1 74 ? -24.973 20.854 52.779 1.00 78.50 74 TYR A O 1
ATOM 628 N N . PHE A 1 75 ? -26.719 19.684 53.578 1.00 74.75 75 PHE A N 1
ATOM 629 C CA . PHE A 1 75 ? -27.409 19.549 52.302 1.00 74.75 75 PHE A CA 1
ATOM 630 C C . PHE A 1 75 ? -28.891 19.889 52.452 1.00 74.75 75 PHE A C 1
ATOM 632 O O . PHE A 1 75 ? -29.553 19.476 53.410 1.00 74.75 75 PHE A O 1
ATOM 639 N N . THR A 1 76 ? -29.433 20.588 51.459 1.00 79.94 76 THR A N 1
ATOM 640 C CA . THR A 1 76 ? -30.884 20.631 51.242 1.00 79.94 76 THR A CA 1
ATOM 641 C C . THR A 1 76 ? -31.390 19.257 50.773 1.00 79.94 76 THR A C 1
ATOM 643 O O . THR A 1 76 ? -30.595 18.406 50.363 1.00 79.94 76 THR A O 1
ATOM 646 N N . GLU A 1 77 ? -32.705 19.004 50.827 1.00 77.94 77 GLU A N 1
ATOM 647 C CA . GLU A 1 77 ? -33.289 17.737 50.333 1.00 77.94 77 GLU A CA 1
ATOM 648 C C . GLU A 1 77 ? -32.872 17.466 48.875 1.00 77.94 77 GLU A C 1
ATOM 650 O O . GLU A 1 77 ? -32.377 16.382 48.569 1.00 77.94 77 GLU A O 1
ATOM 655 N N . ASP A 1 78 ? -32.965 18.474 48.001 1.00 77.81 78 ASP A N 1
ATOM 656 C CA . ASP A 1 78 ? -32.621 18.349 46.579 1.00 77.81 78 ASP A CA 1
ATOM 657 C C . ASP A 1 78 ? -31.135 18.052 46.360 1.00 77.81 78 ASP A C 1
ATOM 659 O O . ASP A 1 78 ? -30.768 17.193 45.553 1.00 77.81 78 ASP A O 1
ATOM 663 N N . GLN A 1 79 ? -30.258 18.727 47.110 1.00 79.75 79 GLN A N 1
ATOM 664 C CA . GLN A 1 79 ? -28.820 18.468 47.061 1.00 79.75 79 GLN A CA 1
ATOM 665 C C . GLN A 1 79 ? -28.501 17.046 47.525 1.00 79.75 79 GLN A C 1
ATOM 667 O O . GLN A 1 79 ? -27.661 16.376 46.922 1.00 79.75 79 GLN A O 1
ATOM 672 N N . PHE A 1 80 ? -29.190 16.559 48.559 1.00 82.88 80 PHE A N 1
ATOM 673 C CA . PHE A 1 80 ? -28.989 15.211 49.072 1.00 82.88 80 PHE A CA 1
ATOM 674 C C . PHE A 1 80 ? -29.530 14.131 48.121 1.00 82.88 80 PHE A C 1
ATOM 676 O O . PHE A 1 80 ? -28.895 13.086 47.946 1.00 82.88 80 PHE A O 1
ATOM 683 N N . GLU A 1 81 ? -30.659 14.363 47.446 1.00 81.50 81 GLU A N 1
ATOM 684 C CA . GLU A 1 81 ? -31.143 13.464 46.391 1.00 81.50 81 GLU A CA 1
ATOM 685 C C . GLU A 1 81 ? -30.178 13.402 45.208 1.00 81.50 81 GLU A C 1
ATOM 687 O O . GLU A 1 81 ? -29.824 12.308 44.751 1.00 81.50 81 GLU A O 1
ATOM 692 N N . LYS A 1 82 ? -29.671 14.553 44.760 1.00 83.50 82 LYS A N 1
ATOM 693 C CA . LYS A 1 82 ? -28.693 14.612 43.671 1.00 83.50 82 LYS A CA 1
ATOM 694 C C . LYS A 1 82 ? -27.379 13.918 44.054 1.00 83.50 82 LYS A C 1
ATOM 696 O O . LYS A 1 82 ? -26.863 13.109 43.286 1.00 83.50 82 LYS A O 1
ATOM 701 N N . LEU A 1 83 ? -26.911 14.105 45.292 1.00 84.31 83 LEU A N 1
ATOM 702 C CA . LEU A 1 83 ? -25.762 13.387 45.854 1.00 84.31 83 LEU A CA 1
ATOM 703 C C . LEU A 1 83 ? -25.964 11.861 45.821 1.00 84.31 83 LEU A C 1
ATOM 705 O O . LEU A 1 83 ? -25.049 11.111 45.470 1.00 84.31 83 LEU A O 1
ATOM 709 N N . LYS A 1 84 ? -27.167 11.377 46.160 1.00 87.50 84 LYS A N 1
ATOM 710 C CA . LYS A 1 84 ? -27.503 9.946 46.096 1.00 87.50 84 LYS A CA 1
ATOM 711 C C . LYS A 1 84 ? -27.486 9.410 44.666 1.00 87.50 84 LYS A C 1
ATOM 713 O O . LYS A 1 84 ? -27.032 8.281 44.462 1.00 87.50 84 LYS A O 1
ATOM 718 N N . GLN A 1 85 ? -27.986 10.175 43.698 1.00 85.56 85 GLN A N 1
ATOM 719 C CA . GLN A 1 85 ? -27.956 9.800 42.281 1.00 85.56 85 GLN A CA 1
ATOM 720 C C . GLN A 1 85 ? -26.518 9.729 41.758 1.00 85.56 85 GLN A C 1
ATOM 722 O O . GLN A 1 85 ? -26.116 8.698 41.213 1.00 85.56 85 GLN A O 1
ATOM 727 N N . ASP A 1 86 ? -25.711 10.752 42.028 1.00 84.50 86 ASP A N 1
ATOM 728 C CA . ASP A 1 86 ? -24.308 10.803 41.614 1.00 84.50 86 ASP A CA 1
ATOM 729 C C . ASP A 1 86 ? -23.487 9.672 42.235 1.00 84.50 86 ASP A C 1
ATOM 731 O O . ASP A 1 86 ? -22.667 9.045 41.560 1.00 84.50 86 ASP A O 1
ATOM 735 N N . TYR A 1 87 ? -23.764 9.324 43.494 1.00 88.56 87 TYR A N 1
ATOM 736 C CA . TYR A 1 87 ? -23.149 8.165 44.131 1.00 88.56 87 TYR A CA 1
ATOM 737 C C . TYR A 1 87 ? -23.502 6.849 43.422 1.00 88.56 87 TYR A C 1
ATOM 739 O O . TYR A 1 87 ? -22.638 5.984 43.262 1.00 88.56 87 TYR A O 1
ATOM 747 N N . ARG A 1 88 ? -24.754 6.667 42.970 1.00 86.88 88 ARG A N 1
ATOM 748 C CA . ARG A 1 88 ? -25.148 5.466 42.204 1.00 86.88 88 ARG A CA 1
ATOM 749 C C . ARG A 1 88 ? -24.357 5.369 40.901 1.00 86.88 88 ARG A C 1
ATOM 751 O O . ARG A 1 88 ? -23.869 4.284 40.582 1.00 86.88 88 ARG A O 1
ATOM 758 N N . ILE A 1 89 ? -24.184 6.488 40.196 1.00 84.62 89 ILE A N 1
ATOM 759 C CA . ILE A 1 89 ? -23.393 6.560 38.960 1.00 84.62 89 ILE A CA 1
ATOM 760 C C . ILE A 1 89 ? -21.917 6.262 39.247 1.00 84.62 89 ILE A C 1
ATOM 762 O O . ILE A 1 89 ? -21.309 5.427 38.576 1.00 84.62 89 ILE A O 1
ATOM 766 N N . PHE A 1 90 ? -21.345 6.880 40.284 1.00 87.25 90 PHE A N 1
ATOM 767 C CA . PHE A 1 90 ? -19.977 6.621 40.731 1.00 87.25 90 PHE A CA 1
ATOM 768 C C . PHE A 1 90 ? -19.755 5.135 41.040 1.00 87.25 90 PHE A C 1
ATOM 770 O O . PHE A 1 90 ? -18.831 4.523 40.503 1.00 87.25 90 PHE A O 1
ATOM 777 N N . LYS A 1 91 ? -20.642 4.529 41.834 1.00 87.56 91 LYS A N 1
ATOM 778 C CA . LYS A 1 91 ? -20.580 3.113 42.211 1.00 87.56 91 LYS A CA 1
ATOM 779 C C . LYS A 1 91 ? -20.685 2.189 40.999 1.00 87.56 91 LYS A C 1
ATOM 781 O O . LYS A 1 91 ? -19.965 1.193 40.926 1.00 87.56 91 LYS A O 1
ATOM 786 N N . PHE A 1 92 ? -21.564 2.503 40.047 1.00 82.38 92 PHE A N 1
ATOM 787 C CA . PHE A 1 92 ? -21.680 1.761 38.791 1.00 82.38 92 PHE A CA 1
ATOM 788 C C . PHE A 1 92 ? -20.381 1.838 37.976 1.00 82.38 92 PHE A C 1
ATOM 790 O O . PHE A 1 92 ? -19.837 0.810 37.574 1.00 82.38 92 PHE A O 1
ATOM 797 N N . ASN A 1 93 ? -19.812 3.035 37.825 1.00 80.06 93 ASN A N 1
ATOM 798 C CA . ASN A 1 93 ? -18.563 3.247 37.094 1.00 80.06 93 ASN A CA 1
ATOM 799 C C . ASN A 1 93 ? -17.356 2.579 37.764 1.00 80.06 93 ASN A C 1
ATOM 801 O O . ASN A 1 93 ? -16.513 2.001 37.078 1.00 80.06 93 ASN A O 1
ATOM 805 N N . GLN A 1 94 ? -17.269 2.616 39.095 1.00 82.38 94 GLN A N 1
ATOM 806 C CA . GLN A 1 94 ? -16.203 1.948 39.841 1.00 82.38 94 GLN A CA 1
ATOM 807 C C . GLN A 1 94 ? -16.291 0.428 39.678 1.00 82.38 94 GLN A C 1
ATOM 809 O O . GLN A 1 94 ? -15.274 -0.203 39.397 1.00 82.38 94 GLN A O 1
ATOM 814 N N . LYS A 1 95 ? -17.501 -0.150 39.750 1.00 79.56 95 LYS A N 1
ATOM 815 C CA . LYS A 1 95 ? -17.734 -1.571 39.437 1.00 79.56 95 LYS A CA 1
ATOM 816 C C . LYS A 1 95 ? -17.347 -1.919 37.999 1.00 79.56 95 LYS A C 1
ATOM 818 O O . LYS A 1 95 ? -16.744 -2.963 37.774 1.00 79.56 95 LYS A O 1
ATOM 823 N N . ASN A 1 96 ? -17.639 -1.052 37.031 1.00 70.81 96 ASN A N 1
ATOM 824 C CA . ASN A 1 96 ? -17.261 -1.286 35.635 1.00 70.81 96 ASN A CA 1
ATOM 825 C C . ASN A 1 96 ? -15.743 -1.260 35.428 1.00 70.81 96 ASN A C 1
ATOM 827 O O . ASN A 1 96 ? -15.224 -2.094 34.685 1.00 70.81 96 ASN A O 1
ATOM 831 N N . LYS A 1 97 ? -15.030 -0.351 36.110 1.00 72.38 97 LYS A N 1
ATOM 832 C CA . LYS A 1 97 ? -13.562 -0.274 36.083 1.00 72.38 97 LYS A CA 1
ATOM 833 C C . LYS A 1 97 ? -12.909 -1.494 36.733 1.00 72.38 97 LYS A C 1
ATOM 835 O O . LYS A 1 97 ? -12.048 -2.109 36.112 1.00 72.38 97 LYS A O 1
ATOM 840 N N . THR A 1 98 ? -13.328 -1.872 37.943 1.00 70.44 98 THR A N 1
ATOM 841 C CA . THR A 1 98 ? -12.732 -3.008 38.672 1.00 70.44 98 THR A CA 1
ATOM 842 C C . THR A 1 98 ? -13.033 -4.347 38.011 1.00 70.44 98 THR A C 1
ATOM 844 O O . THR A 1 98 ? -12.180 -5.227 38.000 1.00 70.44 98 THR A O 1
ATOM 847 N N . GLN A 1 99 ? -14.211 -4.499 37.402 1.00 67.50 99 GLN A N 1
ATOM 848 C CA . GLN A 1 99 ? -14.609 -5.742 36.737 1.00 67.50 99 GLN A CA 1
ATOM 849 C C . GLN A 1 99 ? -14.258 -5.781 35.239 1.00 67.50 99 GLN A C 1
ATOM 851 O O . GLN A 1 99 ? -14.634 -6.743 34.575 1.00 67.50 99 GLN A O 1
ATOM 856 N N . LYS A 1 100 ? -13.590 -4.751 34.679 1.00 60.78 100 LYS A N 1
ATOM 857 C CA . LYS A 1 100 ? -13.354 -4.583 33.224 1.00 60.78 100 LYS A CA 1
ATOM 858 C C . LYS A 1 100 ? -14.618 -4.836 32.376 1.00 60.78 100 LYS A C 1
ATOM 860 O O . LYS A 1 100 ? -14.550 -5.296 31.242 1.00 60.78 100 LYS A O 1
ATOM 865 N N . LYS A 1 101 ? -15.796 -4.527 32.925 1.00 52.09 101 LYS A N 1
ATOM 866 C CA . LYS A 1 101 ? -17.112 -4.814 32.326 1.00 52.09 101 LYS A CA 1
ATOM 867 C C . LYS A 1 101 ? -17.606 -3.714 31.392 1.00 52.09 101 LYS A C 1
ATOM 869 O O . LYS A 1 101 ? -18.804 -3.631 31.131 1.00 52.09 101 LYS A O 1
ATOM 874 N N . VAL A 1 102 ? -16.713 -2.892 30.843 1.00 49.25 102 VAL A N 1
ATOM 875 C CA . VAL A 1 102 ? -17.072 -2.092 29.669 1.00 49.25 102 VAL A CA 1
ATOM 876 C C . VAL A 1 102 ? -17.162 -3.065 28.496 1.00 49.25 102 VAL A C 1
ATOM 878 O O . VAL A 1 102 ? -16.239 -3.205 27.701 1.00 49.25 102 VAL A O 1
ATOM 881 N N . LYS A 1 103 ? -18.280 -3.797 28.418 1.00 53.78 103 LYS A N 1
ATOM 882 C CA . LYS A 1 103 ? -18.730 -4.356 27.152 1.00 53.78 103 LYS A CA 1
ATOM 883 C C . LYS A 1 103 ? -18.934 -3.142 26.261 1.00 53.78 103 LYS A C 1
ATOM 885 O O . LYS A 1 103 ? -19.864 -2.373 26.486 1.00 53.78 103 LYS A O 1
ATOM 890 N N . ILE A 1 104 ? -18.028 -2.940 25.311 1.00 52.41 104 ILE A N 1
ATOM 891 C CA . ILE A 1 104 ? -18.254 -2.035 24.193 1.00 52.41 104 ILE A CA 1
ATOM 892 C C . ILE A 1 104 ? -19.503 -2.581 23.497 1.00 52.41 104 ILE A C 1
ATOM 894 O O . ILE A 1 104 ? -19.442 -3.570 22.772 1.00 52.41 104 ILE A O 1
ATOM 898 N N . GLN A 1 105 ? -20.667 -2.021 23.820 1.00 51.94 105 GLN A N 1
ATOM 899 C CA . GLN A 1 105 ? -21.895 -2.288 23.091 1.00 51.94 105 GLN A CA 1
ATOM 900 C C . GLN A 1 105 ? -21.811 -1.457 21.817 1.00 51.94 105 GLN A C 1
ATOM 902 O O . GLN A 1 105 ? -22.177 -0.285 21.796 1.00 51.94 105 GLN A O 1
ATOM 907 N N . ALA A 1 106 ? -21.246 -2.056 20.771 1.00 58.41 106 ALA A N 1
ATOM 908 C CA . ALA A 1 106 ? -21.397 -1.532 19.428 1.00 58.41 106 ALA A CA 1
ATOM 909 C C . ALA A 1 106 ? -22.867 -1.715 19.035 1.00 58.41 106 ALA A C 1
ATOM 911 O O . ALA A 1 106 ? -23.360 -2.842 18.963 1.00 58.41 106 ALA A O 1
ATOM 912 N N . TYR A 1 107 ? -23.581 -0.609 18.840 1.00 62.41 107 TYR A N 1
ATOM 913 C CA . TYR A 1 107 ? -24.926 -0.649 18.286 1.00 62.41 107 TYR A CA 1
ATOM 914 C C . TYR A 1 107 ? -24.804 -0.930 16.792 1.00 62.41 107 TYR A C 1
ATOM 916 O O . TYR A 1 107 ? -24.393 -0.071 16.015 1.00 62.41 107 TYR A O 1
ATOM 924 N N . ILE A 1 108 ? -25.121 -2.161 16.408 1.00 72.44 108 ILE A N 1
ATOM 925 C CA . ILE A 1 108 ? -25.244 -2.562 15.011 1.00 72.44 108 ILE A CA 1
ATOM 926 C C . ILE A 1 108 ? -26.698 -2.296 14.617 1.00 72.44 108 ILE A C 1
ATOM 928 O O . ILE A 1 108 ? -27.615 -2.673 15.350 1.00 72.44 108 ILE A O 1
ATOM 932 N N . ASN A 1 109 ? -26.926 -1.615 13.495 1.00 83.62 109 ASN A N 1
ATOM 933 C CA . ASN A 1 109 ? -28.287 -1.429 13.000 1.00 83.62 109 ASN A CA 1
ATOM 934 C C . ASN A 1 109 ? -28.903 -2.789 12.605 1.00 83.62 109 ASN A C 1
ATOM 936 O O . ASN A 1 109 ? -28.194 -3.762 12.332 1.00 83.62 109 ASN A O 1
ATOM 940 N N . LYS A 1 110 ? -30.238 -2.859 12.589 1.00 82.19 110 LYS A N 1
ATOM 941 C CA . LYS A 1 110 ? -30.966 -4.113 12.348 1.00 82.19 110 LYS A CA 1
ATOM 942 C C . LYS A 1 110 ? -30.581 -4.755 11.010 1.00 82.19 110 LYS A C 1
ATOM 944 O O . LYS A 1 110 ? -30.300 -5.941 10.966 1.00 82.19 110 LYS A O 1
ATOM 949 N N . GLU A 1 111 ? -30.458 -3.954 9.955 1.00 87.44 111 GLU A N 1
ATOM 950 C CA . GLU A 1 111 ? -30.089 -4.438 8.621 1.00 87.44 111 GLU A CA 1
ATOM 951 C C . GLU A 1 111 ? -28.703 -5.106 8.586 1.00 87.44 111 GLU A C 1
ATOM 953 O O . GLU A 1 111 ? -28.536 -6.173 7.999 1.00 87.44 111 GLU A O 1
ATOM 958 N N . THR A 1 112 ? -27.698 -4.508 9.234 1.00 82.19 112 THR A N 1
ATOM 959 C CA . THR A 1 112 ? -26.342 -5.080 9.275 1.00 82.19 112 THR A CA 1
ATOM 960 C C . THR A 1 112 ? -26.311 -6.337 10.138 1.00 82.19 112 THR A C 1
ATOM 962 O O . THR A 1 112 ? -25.609 -7.287 9.803 1.00 82.19 112 THR A O 1
ATOM 965 N N . HIS A 1 113 ? -27.090 -6.378 11.220 1.00 85.25 113 HIS A N 1
ATOM 966 C CA . HIS A 1 113 ? -27.254 -7.591 12.016 1.00 85.25 113 HIS A CA 1
ATOM 967 C C . HIS A 1 113 ? -27.904 -8.721 11.202 1.00 85.25 113 HIS A C 1
ATOM 969 O O . HIS A 1 113 ? -27.395 -9.839 11.206 1.00 85.25 113 HIS A O 1
ATOM 975 N N . ASP A 1 114 ? -28.977 -8.429 10.468 1.00 87.81 114 ASP A N 1
ATOM 976 C CA . ASP A 1 114 ? -29.696 -9.411 9.650 1.00 87.81 114 ASP A CA 1
ATOM 977 C C . ASP A 1 114 ? -28.805 -9.950 8.519 1.00 87.81 114 ASP A C 1
ATOM 979 O O . ASP A 1 114 ? -28.752 -11.158 8.284 1.00 87.81 114 ASP A O 1
ATOM 983 N N . LYS A 1 115 ? -28.007 -9.081 7.886 1.00 87.19 115 LYS A N 1
ATOM 984 C CA . LYS A 1 115 ? -26.967 -9.492 6.929 1.00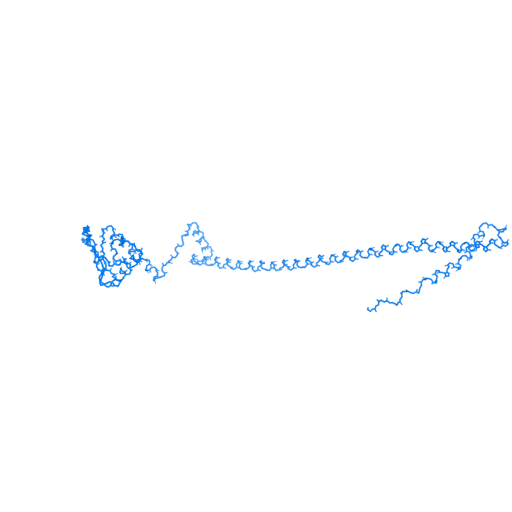 87.19 115 LYS A CA 1
ATOM 985 C C . LYS A 1 115 ? -25.911 -10.387 7.575 1.00 87.19 115 LYS A C 1
ATOM 987 O O . LYS A 1 115 ? -25.554 -11.413 7.004 1.00 87.19 115 LYS A O 1
ATOM 992 N N . LEU A 1 116 ? -25.421 -10.032 8.762 1.00 87.81 116 LEU A N 1
ATOM 993 C CA . LEU A 1 116 ? -24.448 -10.854 9.484 1.00 87.81 116 LEU A CA 1
ATOM 994 C C . LEU A 1 116 ? -25.026 -12.216 9.879 1.00 87.81 116 LEU A C 1
ATOM 996 O O . LEU A 1 116 ? -24.293 -13.197 9.839 1.00 87.81 116 LEU A O 1
ATOM 1000 N N . GLU A 1 117 ? -26.312 -12.304 10.219 1.00 88.00 117 GLU A N 1
ATOM 1001 C CA . GLU A 1 117 ? -26.990 -13.581 10.470 1.00 88.00 117 GLU A CA 1
ATOM 1002 C C . GLU A 1 117 ? -27.172 -14.422 9.203 1.00 88.00 117 GLU A C 1
ATOM 1004 O O . GLU A 1 117 ? -26.955 -15.638 9.230 1.00 88.00 117 GLU A O 1
ATOM 1009 N N . SER A 1 118 ? -27.497 -13.783 8.076 1.00 88.88 118 SER A N 1
ATOM 1010 C CA . SER A 1 118 ? -27.546 -14.457 6.776 1.00 88.88 118 SER A CA 1
ATOM 1011 C C . SER A 1 118 ? -26.191 -15.073 6.435 1.00 88.88 118 SER A C 1
ATOM 1013 O O . SER A 1 118 ? -26.113 -16.270 6.177 1.00 88.88 118 SER A O 1
ATOM 1015 N N . ILE A 1 119 ? -25.113 -14.287 6.523 1.00 85.62 119 ILE A N 1
ATOM 1016 C CA . ILE A 1 119 ? -23.743 -14.749 6.251 1.00 85.62 119 ILE A CA 1
ATOM 1017 C C . ILE A 1 119 ? -23.332 -15.820 7.271 1.00 85.62 119 ILE A C 1
ATOM 1019 O O . ILE A 1 119 ? -22.748 -16.843 6.917 1.00 85.62 119 ILE A O 1
ATOM 1023 N N . LYS A 1 120 ? -23.667 -15.638 8.555 1.00 90.25 120 LYS A N 1
ATOM 1024 C CA . LYS A 1 120 ? -23.410 -16.641 9.596 1.00 90.25 120 LYS A CA 1
ATOM 1025 C C . LYS A 1 120 ? -24.009 -17.995 9.211 1.00 90.25 120 LYS A C 1
ATOM 1027 O O . LYS A 1 120 ? -23.338 -19.014 9.359 1.00 90.25 120 LYS A O 1
ATOM 1032 N N . SER A 1 121 ? -25.249 -17.991 8.732 1.00 87.75 121 SER A N 1
ATOM 1033 C CA . SER A 1 121 ? -25.988 -19.196 8.354 1.00 87.75 121 SER A CA 1
ATOM 1034 C C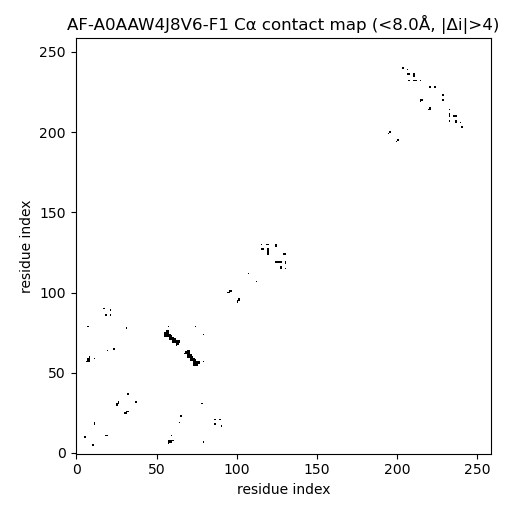 . SER A 1 121 ? -25.462 -19.810 7.056 1.00 87.75 121 SER A C 1
ATOM 1036 O O . SER A 1 121 ? -25.227 -21.013 7.011 1.00 87.75 121 SER A O 1
ATOM 1038 N N . GLU A 1 122 ? -25.206 -18.985 6.040 1.00 88.88 122 GLU A N 1
ATOM 1039 C CA . GLU A 1 122 ? -24.683 -19.390 4.729 1.00 88.88 122 GLU A CA 1
ATOM 1040 C C . GLU A 1 122 ? -23.333 -20.113 4.836 1.00 88.88 122 GLU A C 1
ATOM 1042 O O . GLU A 1 122 ? -23.122 -21.150 4.212 1.00 88.88 122 GLU A O 1
ATOM 1047 N N . PHE A 1 123 ? -22.441 -19.613 5.693 1.00 83.44 123 PHE A N 1
ATOM 1048 C CA . PHE A 1 123 ? -21.095 -20.162 5.8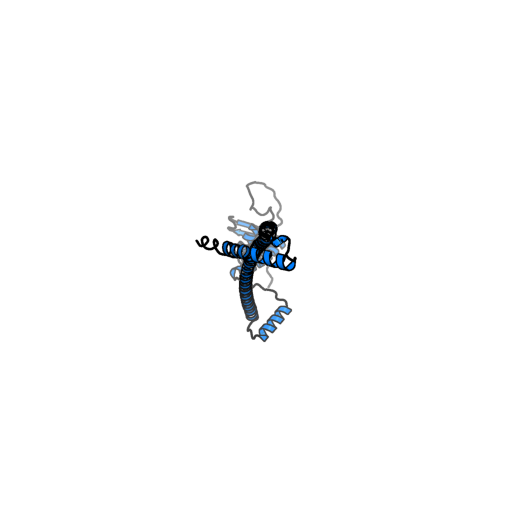78 1.00 83.44 123 PHE A CA 1
ATOM 1049 C C . PHE A 1 123 ? -20.965 -21.081 7.108 1.00 83.44 123 PHE A C 1
ATOM 1051 O O . PHE A 1 123 ? -19.859 -21.492 7.468 1.00 83.44 123 PHE A O 1
ATOM 1058 N N . GLY A 1 124 ? -22.074 -21.416 7.780 1.00 86.69 124 GLY A N 1
ATOM 1059 C CA . GLY A 1 124 ? -22.093 -22.365 8.901 1.00 86.69 124 GLY A CA 1
ATOM 1060 C C . GLY A 1 124 ? -21.339 -21.905 10.159 1.00 86.69 124 GLY A C 1
ATOM 1061 O O . GLY A 1 124 ? -20.849 -22.726 10.943 1.00 86.69 124 GLY A O 1
ATOM 1062 N N . TYR A 1 125 ? -21.213 -20.596 10.387 1.00 87.25 125 TYR A N 1
ATOM 1063 C CA . TYR A 1 125 ? -20.539 -20.068 11.570 1.00 87.25 125 TYR A CA 1
ATOM 1064 C C . TYR A 1 125 ? -21.397 -20.239 12.835 1.00 87.25 125 TYR A C 1
ATOM 1066 O O . TYR A 1 125 ? -22.589 -19.959 12.870 1.00 87.25 125 TYR A O 1
ATOM 1074 N N . LYS A 1 126 ? -20.773 -20.649 13.948 1.00 82.75 126 LYS A N 1
ATOM 1075 C CA . LYS A 1 126 ? -21.497 -20.842 15.224 1.00 82.75 126 LYS A CA 1
ATOM 1076 C C . LYS A 1 126 ? -21.971 -19.532 15.867 1.00 82.75 126 LYS A C 1
ATOM 1078 O O . LYS A 1 126 ? -22.934 -19.540 16.625 1.00 82.75 126 LYS A O 1
ATOM 1083 N N . THR A 1 127 ? -21.282 -18.419 15.615 1.00 86.19 127 THR A N 1
ATOM 1084 C CA . THR A 1 127 ? -21.587 -17.103 16.198 1.00 86.19 127 THR A CA 1
ATOM 1085 C C . THR A 1 127 ? -21.284 -15.986 15.203 1.00 86.19 127 THR A C 1
ATOM 1087 O O . THR A 1 127 ? -20.371 -16.116 14.386 1.00 86.19 127 THR A O 1
ATOM 1090 N N . ILE A 1 128 ? -21.993 -14.858 15.323 1.00 83.06 128 ILE A N 1
ATOM 1091 C CA . ILE A 1 128 ? -21.700 -13.631 14.559 1.00 83.06 128 ILE A CA 1
ATOM 1092 C C . ILE A 1 128 ? -20.253 -13.166 14.803 1.00 83.06 128 ILE A C 1
ATOM 1094 O O . ILE A 1 128 ? -19.584 -12.725 13.878 1.00 83.06 128 ILE A O 1
ATOM 1098 N N . ASP A 1 129 ? -19.719 -13.347 16.016 1.00 82.75 129 ASP A N 1
ATOM 1099 C CA . ASP A 1 129 ? -18.319 -13.023 16.337 1.00 82.75 129 ASP A CA 1
ATOM 1100 C C . ASP A 1 129 ? -17.314 -13.832 15.494 1.00 82.75 129 ASP A C 1
ATOM 1102 O O . ASP A 1 129 ? -16.313 -13.292 15.030 1.00 82.75 129 ASP A O 1
ATOM 1106 N N . ARG A 1 130 ? -17.590 -15.120 15.231 1.00 79.19 130 ARG A N 1
ATOM 1107 C CA . ARG A 1 130 ? -16.758 -15.940 14.330 1.00 79.19 130 ARG A CA 1
ATOM 1108 C C . ARG A 1 130 ? -16.869 -15.492 12.877 1.00 79.19 130 ARG A C 1
ATOM 1110 O O . ARG A 1 130 ? -15.852 -15.467 12.191 1.00 79.19 130 ARG A O 1
ATOM 1117 N N . CYS A 1 131 ? -18.069 -15.120 12.439 1.00 84.56 131 CYS A N 1
ATOM 1118 C CA . CYS A 1 131 ? -18.295 -14.548 11.113 1.00 84.56 131 CYS A CA 1
ATOM 1119 C C . CYS A 1 131 ? -17.483 -13.255 10.929 1.00 84.56 131 CYS A C 1
ATOM 1121 O O . CYS A 1 131 ? -16.740 -13.115 9.963 1.00 84.56 131 CYS A O 1
ATOM 1123 N N . LEU A 1 132 ? -17.556 -12.339 11.899 1.00 84.81 132 LEU A N 1
ATOM 1124 C CA . LEU A 1 132 ? -16.818 -11.076 11.881 1.00 84.81 132 LEU A CA 1
ATOM 1125 C C . LEU A 1 132 ? -15.304 -11.287 11.901 1.00 84.81 132 LEU A C 1
ATOM 1127 O O . LEU A 1 132 ? -14.601 -10.658 11.117 1.00 84.81 132 LEU A O 1
ATOM 1131 N N . LYS A 1 133 ? -14.796 -12.192 12.745 1.00 83.81 133 LYS A N 1
ATOM 1132 C CA . LYS A 1 133 ? -13.366 -12.536 12.758 1.00 83.81 133 LYS A CA 1
ATOM 1133 C C . LYS A 1 133 ? -12.900 -13.058 11.407 1.00 83.81 133 LYS A C 1
ATOM 1135 O O . LYS A 1 133 ? -11.907 -12.567 10.893 1.00 83.81 133 LYS A O 1
ATOM 1140 N N . CYS A 1 134 ? -13.651 -13.972 10.795 1.00 82.19 134 CYS A N 1
ATOM 1141 C CA . CYS A 1 134 ? -13.286 -14.507 9.488 1.00 82.19 134 CYS A CA 1
ATOM 1142 C C . CYS A 1 134 ? -13.272 -13.422 8.400 1.00 82.19 134 CYS A C 1
ATOM 1144 O O . CYS A 1 134 ? -12.317 -13.348 7.632 1.00 82.19 134 CYS A O 1
ATOM 1146 N N . LEU A 1 135 ? -14.269 -12.531 8.385 1.00 82.38 135 LEU A N 1
ATOM 1147 C CA . LEU A 1 135 ? -14.304 -11.390 7.464 1.00 82.38 135 LEU A CA 1
ATOM 1148 C C . LEU A 1 135 ? -13.111 -10.446 7.672 1.00 82.38 135 LEU A C 1
ATOM 1150 O O . LEU A 1 135 ? -12.501 -10.003 6.701 1.00 82.38 135 LEU A O 1
ATOM 1154 N N . ILE A 1 136 ? -12.743 -10.158 8.924 1.00 83.62 136 ILE A N 1
ATOM 1155 C CA . ILE A 1 136 ? -11.577 -9.323 9.248 1.00 83.62 136 ILE A CA 1
ATOM 1156 C C . ILE A 1 136 ? -10.277 -10.015 8.813 1.00 83.62 136 ILE A C 1
ATOM 1158 O O . ILE A 1 136 ? -9.430 -9.387 8.176 1.00 83.62 136 ILE A O 1
ATOM 1162 N N . ASP A 1 137 ? -10.119 -11.304 9.101 1.00 81.56 137 ASP A N 1
ATOM 1163 C CA . ASP A 1 137 ? -8.917 -12.079 8.775 1.00 81.56 137 ASP A CA 1
ATOM 1164 C C . ASP A 1 137 ? -8.730 -12.225 7.254 1.00 81.56 137 ASP A C 1
ATOM 1166 O O . ASP A 1 137 ? -7.628 -12.072 6.722 1.00 81.56 137 ASP A O 1
ATOM 1170 N N . GLN A 1 138 ? -9.818 -12.446 6.513 1.00 79.19 138 GLN A N 1
ATOM 1171 C CA . GLN A 1 138 ? -9.785 -12.483 5.051 1.00 79.19 138 GLN A CA 1
ATOM 1172 C C . GLN A 1 138 ? -9.432 -11.116 4.463 1.00 79.19 138 GLN A C 1
ATOM 1174 O O . GLN A 1 138 ? -8.581 -11.024 3.577 1.00 79.19 138 GLN A O 1
ATOM 1179 N N . ASN A 1 139 ? -10.041 -10.045 4.974 1.00 79.12 139 ASN A N 1
ATOM 1180 C CA . ASN A 1 139 ? -9.808 -8.698 4.465 1.00 79.12 139 ASN A CA 1
ATOM 1181 C C . ASN A 1 139 ? -8.384 -8.206 4.784 1.00 79.12 139 ASN A C 1
ATOM 1183 O O . ASN A 1 139 ? -7.730 -7.586 3.943 1.00 79.12 139 ASN A O 1
ATOM 1187 N N . THR A 1 140 ? -7.842 -8.549 5.957 1.00 79.69 140 THR A N 1
ATOM 1188 C CA . THR A 1 140 ? -6.440 -8.263 6.306 1.00 79.69 140 THR A CA 1
ATOM 1189 C C . THR A 1 140 ? -5.466 -9.045 5.423 1.00 79.69 140 THR A C 1
ATOM 1191 O O . THR A 1 140 ? -4.504 -8.458 4.922 1.00 79.69 140 THR A O 1
ATOM 1194 N N . SER A 1 141 ? -5.737 -10.326 5.146 1.00 83.94 141 SER A N 1
ATOM 1195 C CA . SER A 1 141 ? -4.944 -11.133 4.206 1.00 83.94 141 SER A CA 1
ATOM 1196 C C . SER A 1 141 ? -4.966 -10.556 2.787 1.00 83.94 141 SER A C 1
ATOM 1198 O O . SER A 1 141 ? -3.914 -10.388 2.166 1.00 83.94 141 SER A O 1
ATOM 1200 N N . TYR A 1 142 ? -6.149 -10.187 2.288 1.00 81.50 142 TYR A N 1
ATOM 1201 C CA . TYR A 1 142 ? -6.308 -9.577 0.970 1.00 81.50 142 TYR A CA 1
ATOM 1202 C C . TYR A 1 142 ? -5.568 -8.241 0.880 1.00 81.50 142 TYR A C 1
ATOM 1204 O O . TYR A 1 142 ? -4.794 -8.027 -0.049 1.00 81.50 142 TYR A O 1
ATOM 1212 N N . THR A 1 143 ? -5.715 -7.386 1.894 1.00 82.00 143 THR A N 1
ATOM 1213 C CA . THR A 1 143 ? -5.015 -6.097 1.978 1.00 82.00 143 THR A CA 1
ATOM 1214 C C . THR A 1 143 ? -3.499 -6.279 1.974 1.00 82.00 143 THR A C 1
ATOM 1216 O O . THR A 1 143 ? -2.794 -5.528 1.302 1.00 82.00 143 THR A O 1
ATOM 1219 N N . LYS A 1 144 ? -2.980 -7.288 2.685 1.00 85.50 144 LYS A N 1
ATOM 1220 C CA . LYS A 1 144 ? -1.546 -7.600 2.697 1.00 85.50 144 LYS A CA 1
ATOM 1221 C C . LYS A 1 144 ? -1.049 -8.014 1.309 1.00 85.50 144 LYS A C 1
ATOM 1223 O O . LYS A 1 144 ? -0.094 -7.422 0.818 1.00 85.50 144 LYS A O 1
ATOM 1228 N N . LYS A 1 145 ? -1.743 -8.944 0.643 1.00 87.75 145 LYS A N 1
ATOM 1229 C CA . LYS A 1 145 ? -1.414 -9.366 -0.732 1.00 87.75 145 LYS A CA 1
ATOM 1230 C C . LYS A 1 145 ? -1.469 -8.200 -1.720 1.00 87.75 145 LYS A C 1
ATOM 1232 O O . LYS A 1 145 ? -0.642 -8.110 -2.623 1.00 87.75 145 LYS A O 1
ATOM 1237 N N . LEU A 1 146 ? -2.437 -7.296 -1.554 1.00 87.12 146 LEU A N 1
ATOM 1238 C CA . LEU A 1 146 ? -2.567 -6.115 -2.403 1.00 87.12 146 LEU A CA 1
ATOM 1239 C C . LEU A 1 146 ? -1.401 -5.146 -2.199 1.00 87.12 146 LEU A C 1
ATOM 1241 O O . LEU A 1 146 ? -0.860 -4.648 -3.181 1.00 87.12 146 LEU A O 1
ATOM 1245 N N . LYS A 1 147 ? -0.973 -4.928 -0.948 1.00 89.06 147 LYS A N 1
ATOM 1246 C CA . LYS A 1 147 ? 0.220 -4.126 -0.636 1.00 89.06 147 LYS A CA 1
ATOM 1247 C C . LYS A 1 147 ? 1.483 -4.724 -1.244 1.00 89.06 147 LYS A C 1
ATOM 1249 O O . LYS A 1 147 ? 2.189 -4.011 -1.943 1.00 89.06 147 LYS A O 1
ATOM 1254 N N . GLU A 1 148 ? 1.712 -6.024 -1.063 1.00 91.81 148 GLU A N 1
ATOM 1255 C CA . GLU A 1 148 ? 2.856 -6.731 -1.659 1.00 91.81 148 GLU A CA 1
ATOM 1256 C C . GLU A 1 148 ? 2.860 -6.593 -3.193 1.00 91.81 148 GLU A C 1
ATOM 1258 O O . GLU A 1 148 ? 3.892 -6.313 -3.806 1.00 91.81 148 GLU A O 1
ATOM 1263 N N . ARG A 1 149 ? 1.687 -6.708 -3.830 1.00 92.44 149 ARG A N 1
ATOM 1264 C CA . ARG A 1 149 ? 1.546 -6.512 -5.278 1.00 92.44 149 ARG A CA 1
ATOM 1265 C C . ARG A 1 149 ? 1.828 -5.071 -5.706 1.00 92.44 149 ARG A C 1
ATOM 1267 O O . ARG A 1 149 ? 2.487 -4.869 -6.720 1.00 92.44 149 ARG A O 1
ATOM 1274 N N . VAL A 1 150 ? 1.344 -4.081 -4.958 1.00 93.19 150 VAL A N 1
ATOM 1275 C CA . VAL A 1 150 ? 1.612 -2.658 -5.225 1.00 93.19 150 VAL A CA 1
ATOM 1276 C C . VAL A 1 150 ? 3.100 -2.347 -5.072 1.00 93.19 150 VAL A C 1
ATOM 1278 O O . VAL A 1 150 ? 3.670 -1.674 -5.925 1.00 93.19 150 VAL A O 1
ATOM 1281 N N . GLU A 1 151 ? 3.756 -2.871 -4.039 1.00 93.12 151 GLU A N 1
ATOM 1282 C CA . GLU A 1 151 ? 5.201 -2.718 -3.839 1.00 93.12 151 GLU A CA 1
ATOM 1283 C C . GLU A 1 151 ? 6.002 -3.340 -4.988 1.00 93.12 151 GLU A C 1
ATOM 1285 O O . GLU A 1 151 ? 6.908 -2.698 -5.524 1.00 93.12 151 GLU A O 1
ATOM 1290 N N . SER A 1 152 ? 5.627 -4.545 -5.429 1.00 94.06 152 SER A N 1
ATOM 1291 C CA . SER A 1 152 ? 6.241 -5.198 -6.591 1.00 94.06 152 SER A CA 1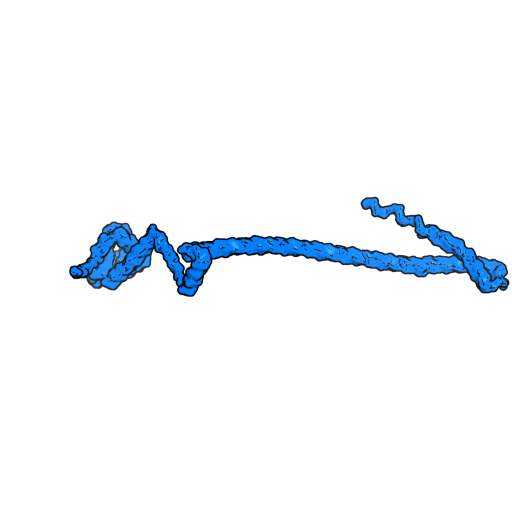
ATOM 1292 C C . SER A 1 152 ? 6.047 -4.392 -7.877 1.00 94.06 152 SER A C 1
ATOM 1294 O O . SER A 1 152 ? 7.010 -4.183 -8.613 1.00 94.06 152 SER A O 1
ATOM 1296 N N . LEU A 1 153 ? 4.835 -3.894 -8.138 1.00 93.06 153 LEU A N 1
ATOM 1297 C CA . LEU A 1 153 ? 4.563 -3.068 -9.315 1.00 93.06 153 LEU A CA 1
ATOM 1298 C C . LEU A 1 153 ? 5.360 -1.762 -9.285 1.00 93.06 153 LEU A C 1
ATOM 1300 O O . LEU A 1 153 ? 5.937 -1.390 -10.301 1.00 93.06 153 LEU A O 1
ATOM 1304 N N . ASN A 1 154 ? 5.462 -1.106 -8.128 1.00 93.50 154 ASN A N 1
ATOM 1305 C CA . ASN A 1 154 ? 6.264 0.107 -7.970 1.00 93.50 154 ASN A CA 1
ATOM 1306 C C . ASN A 1 154 ? 7.755 -0.148 -8.210 1.00 93.50 154 ASN A C 1
ATOM 1308 O O . ASN A 1 154 ? 8.439 0.700 -8.782 1.00 93.50 154 ASN A O 1
ATOM 1312 N N . LYS A 1 155 ? 8.271 -1.310 -7.791 1.00 94.88 155 LYS A N 1
ATOM 1313 C CA . LYS A 1 155 ? 9.648 -1.711 -8.092 1.00 94.88 155 LYS A CA 1
ATOM 1314 C C . LYS A 1 155 ? 9.853 -1.886 -9.600 1.00 94.88 155 LYS A C 1
ATOM 1316 O O . LYS A 1 155 ? 10.778 -1.293 -10.145 1.00 94.88 155 LYS A O 1
ATOM 1321 N N . ASN A 1 156 ? 8.952 -2.603 -10.272 1.00 93.62 156 ASN A N 1
ATOM 1322 C CA . ASN A 1 156 ? 9.014 -2.798 -11.724 1.00 93.62 156 ASN A CA 1
ATOM 1323 C C . ASN A 1 156 ? 8.912 -1.469 -12.491 1.00 93.62 156 ASN A C 1
ATOM 1325 O O . ASN A 1 156 ? 9.583 -1.287 -13.502 1.00 93.62 156 ASN A O 1
ATOM 1329 N N . LEU A 1 157 ? 8.095 -0.528 -12.009 1.00 94.62 157 LEU A N 1
ATOM 1330 C CA . LEU A 1 157 ? 7.937 0.793 -12.620 1.00 94.62 157 LEU A CA 1
ATOM 1331 C C . LEU A 1 157 ? 9.252 1.581 -12.561 1.00 94.62 157 LEU A C 1
ATOM 1333 O O . LEU A 1 157 ? 9.708 2.082 -13.584 1.00 94.62 157 LEU A O 1
ATOM 1337 N N . LYS A 1 158 ? 9.922 1.584 -11.402 1.00 94.88 158 LYS A N 1
ATOM 1338 C CA . LYS A 1 158 ? 11.252 2.195 -11.255 1.00 94.88 158 LYS A CA 1
ATOM 1339 C C . LYS A 1 158 ? 12.292 1.541 -12.161 1.00 94.88 158 LYS A C 1
ATOM 1341 O O . LYS A 1 158 ? 13.093 2.236 -12.776 1.00 94.88 158 LYS A O 1
ATOM 1346 N N . GLU A 1 159 ? 12.288 0.214 -12.265 1.00 95.19 159 GLU A N 1
ATOM 1347 C CA . GLU A 1 159 ? 13.196 -0.501 -13.169 1.00 95.19 159 GLU A CA 1
ATOM 1348 C C . GLU A 1 159 ? 12.957 -0.090 -14.633 1.00 95.19 159 GLU A C 1
ATOM 1350 O O . GLU A 1 159 ? 13.911 0.246 -15.338 1.00 95.19 159 GLU A O 1
ATOM 1355 N N . LEU A 1 160 ? 11.696 -0.004 -15.069 1.00 94.25 160 LEU A N 1
ATOM 1356 C CA . LEU A 1 160 ? 11.336 0.465 -16.411 1.00 94.25 160 LEU A CA 1
ATOM 1357 C C . LEU A 1 160 ? 11.730 1.925 -16.659 1.00 94.25 160 LEU A C 1
ATOM 1359 O O . LEU A 1 160 ? 12.243 2.233 -17.732 1.00 94.25 160 LEU A O 1
ATOM 1363 N N . GLU A 1 161 ? 11.546 2.814 -15.683 1.00 95.62 161 GLU A N 1
ATOM 1364 C CA . GLU A 1 161 ? 11.994 4.209 -15.774 1.00 95.62 161 GLU A CA 1
ATOM 1365 C C . GLU A 1 161 ? 13.514 4.297 -15.960 1.00 95.62 161 GLU A C 1
ATOM 1367 O O . GLU A 1 161 ? 13.990 5.041 -16.818 1.00 95.62 161 GLU A O 1
ATOM 1372 N N . THR A 1 162 ? 14.288 3.488 -15.227 1.00 95.25 162 THR A N 1
ATOM 1373 C CA . THR A 1 162 ? 15.750 3.463 -15.392 1.00 95.25 162 THR A CA 1
ATOM 1374 C C . THR A 1 162 ? 16.186 2.893 -16.742 1.00 95.25 162 THR A C 1
ATOM 1376 O O . THR A 1 162 ? 17.127 3.404 -17.347 1.00 95.25 162 THR A O 1
ATOM 1379 N N . LEU A 1 163 ? 15.501 1.862 -17.250 1.00 94.50 163 LEU A N 1
ATOM 1380 C CA . LEU A 1 163 ? 15.739 1.315 -18.589 1.00 94.50 163 LEU A CA 1
ATOM 1381 C C . LEU A 1 163 ? 15.413 2.341 -19.675 1.00 94.50 163 LEU A C 1
ATOM 1383 O O . LEU A 1 163 ? 16.203 2.519 -20.600 1.00 94.50 163 LEU A O 1
ATOM 1387 N N . LYS A 1 164 ? 14.292 3.054 -19.538 1.00 95.88 164 LYS A N 1
ATOM 1388 C CA . LYS A 1 164 ? 13.896 4.119 -20.459 1.00 95.88 164 LYS A CA 1
ATOM 1389 C C . LYS A 1 164 ? 14.953 5.223 -20.516 1.00 95.88 164 LYS A C 1
ATOM 1391 O O . LYS A 1 164 ? 15.369 5.582 -21.611 1.00 95.88 164 LYS A O 1
ATOM 1396 N N . ALA A 1 165 ? 15.443 5.684 -19.365 1.00 94.94 165 ALA A N 1
ATOM 1397 C CA . ALA A 1 165 ? 16.495 6.700 -19.313 1.00 94.94 165 ALA A CA 1
ATOM 1398 C C . ALA A 1 165 ? 17.784 6.244 -20.025 1.00 94.94 165 ALA A C 1
ATOM 1400 O O . ALA A 1 165 ? 18.385 7.013 -20.771 1.00 94.94 165 ALA A O 1
ATOM 1401 N N . LYS A 1 166 ? 18.182 4.972 -19.862 1.00 94.88 166 LYS A N 1
ATOM 1402 C CA . LYS A 1 166 ? 19.338 4.403 -20.581 1.00 94.88 166 LYS A CA 1
ATOM 1403 C C . LYS A 1 166 ? 19.122 4.355 -22.094 1.00 94.88 166 LYS A C 1
ATOM 1405 O O . LYS A 1 166 ? 20.048 4.640 -22.843 1.00 94.88 166 LYS A O 1
ATOM 1410 N N . ILE A 1 167 ? 17.918 3.997 -22.543 1.00 94.12 167 ILE A N 1
ATOM 1411 C CA . ILE A 1 167 ? 17.574 3.963 -23.973 1.00 94.12 167 ILE A CA 1
ATOM 1412 C C . ILE A 1 167 ? 17.579 5.377 -24.563 1.00 94.12 167 ILE A C 1
ATOM 1414 O O . ILE A 1 167 ? 18.111 5.583 -25.650 1.00 94.12 167 ILE A O 1
ATOM 1418 N N . GLU A 1 168 ? 17.017 6.357 -23.854 1.00 94.81 168 GLU A N 1
ATOM 1419 C CA . GLU A 1 168 ? 17.028 7.761 -24.281 1.00 94.81 168 GLU A CA 1
ATOM 1420 C C . GLU A 1 168 ? 18.459 8.297 -24.406 1.00 94.81 168 GLU A C 1
ATOM 1422 O O . GLU A 1 168 ? 18.783 8.943 -25.403 1.00 94.81 168 GLU A O 1
ATOM 1427 N N . GLN A 1 169 ? 19.334 7.959 -23.454 1.00 94.12 169 GLN A N 1
ATOM 1428 C CA . GLN A 1 169 ? 20.752 8.300 -23.528 1.00 94.12 169 GLN A CA 1
ATOM 1429 C C . GLN A 1 169 ? 21.438 7.636 -24.731 1.00 94.12 169 GLN A C 1
ATOM 1431 O O . GLN A 1 169 ? 22.075 8.324 -25.522 1.00 94.12 169 GLN A O 1
ATOM 1436 N N . TYR A 1 170 ? 21.248 6.328 -24.924 1.00 91.06 170 TYR A N 1
ATOM 1437 C CA . TYR A 1 170 ? 21.844 5.604 -26.050 1.00 91.06 170 TYR A CA 1
ATOM 1438 C C . TYR A 1 170 ? 21.387 6.151 -27.411 1.00 91.06 170 TYR A C 1
ATOM 1440 O O . TYR A 1 170 ? 22.187 6.295 -28.333 1.00 91.06 170 TYR A O 1
ATOM 1448 N N . ASN A 1 171 ? 20.110 6.525 -27.534 1.00 91.50 171 ASN A N 1
ATOM 1449 C CA . ASN A 1 171 ? 19.598 7.181 -28.736 1.00 91.50 171 ASN A CA 1
ATOM 1450 C C . ASN A 1 171 ? 20.258 8.543 -28.974 1.00 91.50 171 ASN A C 1
ATOM 1452 O O . ASN A 1 171 ? 20.560 8.876 -30.118 1.00 91.50 171 ASN A O 1
ATOM 1456 N N . SER A 1 172 ? 20.494 9.327 -27.920 1.00 93.38 172 SER A N 1
ATOM 1457 C CA . SER A 1 172 ? 21.216 10.597 -28.036 1.00 93.38 172 SER A CA 1
ATOM 1458 C C . SER A 1 172 ? 22.643 10.388 -28.551 1.00 93.38 172 SER A C 1
ATOM 1460 O O . SER A 1 172 ? 23.082 11.113 -29.446 1.00 93.38 172 SER A O 1
ATOM 1462 N N . ASP A 1 173 ? 23.343 9.378 -28.033 1.00 88.88 173 ASP A N 1
ATOM 1463 C CA . ASP A 1 173 ? 24.709 9.048 -28.449 1.00 88.88 173 ASP A CA 1
ATOM 1464 C C . ASP A 1 173 ? 24.754 8.604 -29.922 1.00 88.88 173 ASP A C 1
ATOM 1466 O O . ASP A 1 173 ? 25.567 9.108 -30.698 1.00 88.88 173 ASP A O 1
ATOM 1470 N N . LEU A 1 174 ? 23.814 7.752 -30.349 1.00 83.69 174 LEU A N 1
ATOM 1471 C CA . LEU A 1 174 ? 23.679 7.340 -31.752 1.00 83.69 174 LEU A CA 1
ATOM 1472 C C . LEU A 1 174 ? 23.401 8.520 -32.689 1.00 83.69 174 LEU A C 1
ATOM 1474 O O . LEU A 1 174 ? 23.972 8.604 -33.776 1.00 83.69 174 LEU A O 1
ATOM 1478 N N . VAL A 1 175 ? 22.532 9.451 -32.286 1.00 89.62 175 VAL A N 1
ATOM 1479 C CA . VAL A 1 175 ? 22.250 10.657 -33.078 1.00 89.62 175 VAL A CA 1
ATOM 1480 C C . VAL A 1 175 ? 23.508 11.517 -33.219 1.00 89.62 175 VAL A C 1
ATOM 1482 O O . VAL A 1 175 ? 23.786 12.024 -34.309 1.00 89.62 175 VAL A O 1
ATOM 1485 N N . ALA A 1 176 ? 24.296 11.661 -32.151 1.00 86.75 176 ALA A N 1
ATOM 1486 C CA . ALA A 1 176 ? 25.567 12.376 -32.203 1.00 86.75 176 ALA A CA 1
ATOM 1487 C C . ALA A 1 176 ? 26.567 11.696 -33.156 1.00 86.75 176 ALA A C 1
ATOM 1489 O O . ALA A 1 176 ? 27.182 12.373 -33.983 1.00 86.75 176 ALA A O 1
ATOM 1490 N N . GLU A 1 177 ? 26.679 10.367 -33.108 1.00 79.44 177 GLU A N 1
ATOM 1491 C CA . GLU A 1 177 ? 27.559 9.594 -33.990 1.00 79.44 177 GLU A CA 1
ATOM 1492 C C . GLU A 1 177 ? 27.152 9.715 -35.468 1.00 79.44 177 GLU A C 1
ATOM 1494 O O . GLU A 1 177 ? 27.993 9.992 -36.330 1.00 79.44 177 GLU A O 1
ATOM 1499 N N . ILE A 1 178 ? 25.852 9.618 -35.766 1.00 80.44 178 ILE A N 1
ATOM 1500 C CA . ILE A 1 178 ? 25.310 9.822 -37.118 1.00 80.44 178 ILE A CA 1
ATOM 1501 C C . ILE A 1 178 ? 25.657 11.220 -37.641 1.00 80.44 178 ILE A C 1
ATOM 1503 O O . ILE A 1 178 ? 26.043 11.370 -38.803 1.00 80.44 178 ILE A O 1
ATOM 1507 N N . ASN A 1 179 ? 25.562 12.253 -36.801 1.00 81.56 179 ASN A N 1
ATOM 1508 C CA . ASN A 1 179 ? 25.923 13.614 -37.196 1.00 81.56 179 ASN A CA 1
ATOM 1509 C C . ASN A 1 179 ? 27.415 13.732 -37.546 1.00 81.56 179 ASN A C 1
ATOM 1511 O O . ASN A 1 179 ? 27.752 14.324 -38.573 1.00 81.56 179 ASN A O 1
ATOM 1515 N N . VAL A 1 180 ? 28.305 13.118 -36.758 1.00 78.00 180 VAL A N 1
ATOM 1516 C CA . VAL A 1 180 ? 29.750 13.083 -37.052 1.00 78.00 180 VAL A CA 1
ATOM 1517 C C . VAL A 1 180 ? 30.030 12.366 -38.375 1.00 78.00 180 VAL A C 1
ATOM 1519 O O . VAL A 1 180 ? 30.802 12.865 -39.198 1.00 78.00 180 VAL A O 1
ATOM 1522 N N . LEU A 1 181 ? 29.391 11.218 -38.615 1.00 74.81 181 LEU A N 1
ATOM 1523 C CA . LEU A 1 181 ? 29.539 10.467 -39.865 1.00 74.81 181 LEU A CA 1
ATOM 1524 C C . LEU A 1 181 ? 29.032 11.258 -41.075 1.00 74.81 181 LEU A C 1
ATOM 1526 O O . LEU A 1 181 ? 29.683 11.264 -42.122 1.00 74.81 181 LEU A O 1
ATOM 1530 N N . ASN A 1 182 ? 27.916 11.974 -40.932 1.00 73.50 182 ASN A N 1
ATOM 1531 C CA . ASN A 1 182 ? 27.379 12.834 -41.983 1.00 73.50 182 ASN A CA 1
ATOM 1532 C C . ASN A 1 182 ? 28.335 13.979 -42.334 1.00 73.50 182 ASN A C 1
ATOM 1534 O O . ASN A 1 182 ? 28.567 14.232 -43.518 1.00 73.50 182 ASN A O 1
ATOM 1538 N N . GLU A 1 183 ? 28.932 14.641 -41.342 1.00 76.75 183 GLU A N 1
ATOM 1539 C CA . GLU A 1 183 ? 29.928 15.691 -41.589 1.00 76.75 183 GLU A CA 1
ATOM 1540 C C . GLU A 1 183 ? 31.197 15.134 -42.250 1.00 76.75 183 GLU A C 1
ATOM 1542 O O . GLU A 1 183 ? 31.683 15.707 -43.229 1.00 76.75 183 GLU A O 1
ATOM 1547 N N . ARG A 1 184 ? 31.682 13.958 -41.821 1.00 71.56 184 ARG A N 1
ATOM 1548 C CA . ARG A 1 184 ? 32.791 13.262 -42.501 1.00 71.56 184 ARG A CA 1
ATOM 1549 C C . ARG A 1 184 ? 32.448 12.922 -43.952 1.00 71.56 184 ARG A C 1
ATOM 1551 O O . ARG A 1 184 ? 33.258 13.170 -44.842 1.00 71.56 184 ARG A O 1
ATOM 1558 N N . SER A 1 185 ? 31.245 12.407 -44.212 1.00 66.88 185 SER A N 1
ATOM 1559 C CA . SER A 1 185 ? 30.776 12.080 -45.565 1.00 66.88 185 SER A CA 1
ATOM 1560 C C . SER A 1 185 ? 30.691 13.322 -46.457 1.00 66.88 185 SER A C 1
ATOM 1562 O O . SER A 1 185 ? 31.146 13.289 -47.601 1.00 66.88 185 SER A O 1
ATOM 1564 N N . LYS A 1 186 ? 30.173 14.446 -45.942 1.00 73.31 186 LYS A N 1
ATOM 1565 C CA . LYS A 1 186 ? 30.173 15.734 -46.658 1.00 73.31 186 LYS A CA 1
ATOM 1566 C C . LYS A 1 186 ? 31.593 16.208 -46.966 1.00 73.31 186 LYS A C 1
ATOM 1568 O O . LYS A 1 186 ? 31.853 16.626 -48.094 1.00 73.31 186 LYS A O 1
ATOM 1573 N N . GLY A 1 187 ? 32.504 16.113 -45.995 1.00 69.69 187 GLY A N 1
ATOM 1574 C CA . GLY A 1 187 ? 33.920 16.434 -46.170 1.00 69.69 187 GLY A CA 1
ATOM 1575 C C . GLY A 1 187 ? 34.559 15.608 -47.285 1.00 69.69 187 GLY A C 1
ATOM 1576 O O . GLY A 1 187 ? 35.116 16.175 -48.220 1.00 69.69 187 GLY A O 1
ATOM 1577 N N . LEU A 1 188 ? 34.376 14.285 -47.252 1.00 64.81 188 LEU A N 1
ATOM 1578 C CA . LEU A 1 188 ? 34.869 13.369 -48.284 1.00 64.81 188 LEU A CA 1
ATOM 1579 C C . LEU A 1 188 ? 34.282 13.673 -49.665 1.00 64.81 188 LEU A C 1
ATOM 1581 O O . LEU A 1 188 ? 35.030 13.761 -50.634 1.00 64.81 188 LEU A O 1
ATOM 1585 N N . LYS A 1 189 ? 32.966 13.906 -49.770 1.00 66.38 189 LYS A N 1
ATOM 1586 C CA . LYS A 1 189 ? 32.324 14.308 -51.035 1.00 66.38 189 LYS A CA 1
ATOM 1587 C C . LYS A 1 189 ? 32.938 15.589 -51.596 1.00 66.38 189 LYS A C 1
ATOM 1589 O O . LYS A 1 189 ? 33.216 15.656 -52.790 1.00 66.38 189 LYS A O 1
ATOM 1594 N N . LYS A 1 190 ? 33.192 16.585 -50.740 1.00 68.50 190 LYS A N 1
ATOM 1595 C CA . LYS A 1 190 ? 33.840 17.842 -51.135 1.00 68.50 190 LYS A CA 1
ATOM 1596 C C . LYS A 1 190 ? 35.283 17.615 -51.590 1.00 68.50 190 LYS A C 1
ATOM 1598 O O . LYS A 1 190 ? 35.673 18.161 -52.617 1.00 68.50 190 LYS A O 1
ATOM 1603 N N . SER A 1 191 ? 36.054 16.794 -50.876 1.00 62.50 191 SER A N 1
ATOM 1604 C CA . SER A 1 191 ? 37.428 16.439 -51.253 1.00 62.50 191 SER A CA 1
ATOM 1605 C C . SER A 1 191 ? 37.489 15.693 -52.587 1.00 62.50 191 SER A C 1
ATOM 1607 O O . SER A 1 191 ? 38.335 16.012 -53.417 1.00 62.50 191 SER A O 1
ATOM 1609 N N . ILE A 1 192 ? 36.571 14.751 -52.827 1.00 62.50 192 ILE A N 1
ATOM 1610 C CA . ILE A 1 192 ? 36.468 14.020 -54.098 1.00 62.50 192 ILE A CA 1
ATOM 1611 C C . ILE A 1 192 ? 36.104 14.976 -55.237 1.00 62.50 192 ILE A C 1
ATOM 1613 O O . ILE A 1 192 ? 36.777 14.964 -56.264 1.00 62.50 192 ILE A O 1
ATOM 1617 N N . ALA A 1 193 ? 35.101 15.840 -55.051 1.00 63.75 193 ALA A N 1
ATOM 1618 C CA . ALA A 1 193 ? 34.713 16.828 -56.059 1.00 63.75 193 ALA A CA 1
ATOM 1619 C C . ALA A 1 193 ? 35.877 17.773 -56.413 1.00 63.75 193 ALA A C 1
ATOM 1621 O O . ALA A 1 193 ? 36.203 17.948 -57.583 1.00 63.75 193 ALA A O 1
ATOM 1622 N N . GLN A 1 194 ? 36.582 18.300 -55.404 1.00 62.59 194 GLN A N 1
ATOM 1623 C CA . GLN A 1 194 ? 37.758 19.157 -55.605 1.00 62.59 194 GLN A CA 1
ATOM 1624 C C . GLN A 1 194 ? 38.909 18.438 -56.317 1.00 62.59 194 GLN A C 1
ATOM 1626 O O . GLN A 1 194 ? 39.608 19.043 -57.131 1.00 62.59 194 GLN A O 1
ATOM 1631 N N . TYR A 1 195 ? 39.126 17.160 -56.002 1.00 59.41 195 TYR A N 1
ATOM 1632 C CA . TYR A 1 195 ? 40.146 16.349 -56.657 1.00 59.41 195 TYR A CA 1
ATOM 1633 C C . TYR A 1 195 ? 39.816 16.114 -58.136 1.00 59.41 195 TYR A C 1
ATOM 1635 O O . TYR A 1 195 ? 40.700 16.238 -58.985 1.00 59.41 195 TYR A O 1
ATOM 1643 N N . HIS A 1 196 ? 38.551 15.812 -58.439 1.00 59.59 196 HIS A N 1
ATOM 1644 C CA . HIS A 1 196 ? 38.093 15.502 -59.790 1.00 59.59 196 HIS A CA 1
ATOM 1645 C C . HIS A 1 196 ? 38.079 16.736 -60.703 1.00 59.59 196 HIS A C 1
ATOM 1647 O O . HIS A 1 196 ? 38.517 16.648 -61.846 1.00 59.59 196 HIS A O 1
ATOM 1653 N N . GLU A 1 197 ? 37.642 17.894 -60.198 1.00 61.53 197 GLU A N 1
ATOM 1654 C CA . GLU A 1 197 ? 37.483 19.103 -61.017 1.00 61.53 197 GLU A CA 1
ATOM 1655 C C . GLU A 1 197 ? 38.798 19.836 -61.313 1.00 61.53 197 GLU A C 1
ATOM 1657 O O . GLU A 1 197 ? 38.964 20.343 -62.417 1.00 61.53 197 GLU A O 1
ATOM 1662 N N . LYS A 1 198 ? 39.748 19.904 -60.367 1.00 58.66 198 LYS A N 1
ATOM 1663 C CA . LYS A 1 198 ? 40.957 20.733 -60.551 1.00 58.66 198 LYS A CA 1
ATOM 1664 C C . LYS A 1 198 ? 42.166 19.967 -61.066 1.00 58.66 198 LYS A C 1
ATOM 1666 O O . LYS A 1 198 ? 42.735 20.325 -62.085 1.00 58.66 198 LYS A O 1
ATOM 1671 N N . LYS A 1 199 ? 42.570 18.886 -60.396 1.00 56.75 199 LYS A N 1
ATOM 1672 C CA . LYS A 1 199 ? 43.873 18.258 -60.685 1.00 56.75 199 LYS A CA 1
ATOM 1673 C C . LYS A 1 199 ? 43.882 17.397 -61.940 1.00 56.75 199 LYS A C 1
ATOM 1675 O O . LYS A 1 199 ? 44.905 17.342 -62.608 1.00 56.75 199 LYS A O 1
ATOM 1680 N N . LEU A 1 200 ? 42.788 16.701 -62.242 1.00 60.69 200 LEU A N 1
ATOM 1681 C CA . LEU A 1 200 ? 42.695 15.893 -63.460 1.00 60.69 200 LEU A CA 1
ATOM 1682 C C . LEU A 1 200 ? 42.558 16.780 -64.697 1.00 60.69 200 LEU A C 1
ATOM 1684 O O . LEU A 1 200 ? 43.216 16.512 -65.696 1.00 60.69 200 LEU A O 1
ATOM 1688 N N . PHE A 1 201 ? 41.774 17.855 -64.610 1.00 60.00 201 PHE A N 1
ATOM 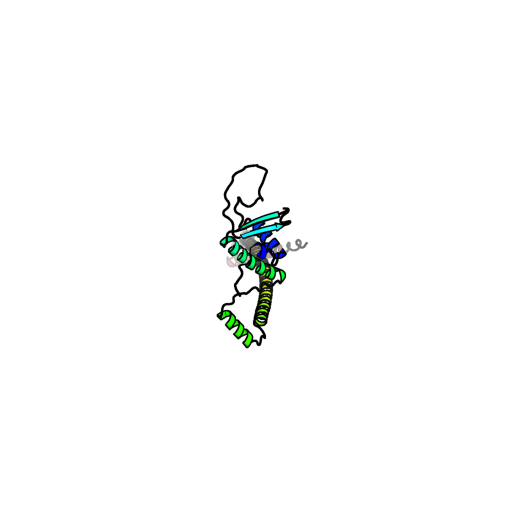1689 C CA . PHE A 1 201 ? 41.535 18.748 -65.739 1.00 60.00 201 PHE A CA 1
ATOM 1690 C C . PHE A 1 201 ? 42.741 19.644 -66.044 1.00 60.00 201 PHE A C 1
ATOM 1692 O O . PHE A 1 201 ? 43.207 19.635 -67.176 1.00 60.00 201 PHE A O 1
ATOM 1699 N N . GLU A 1 202 ? 43.327 20.315 -65.041 1.00 64.19 202 GLU A N 1
ATOM 1700 C CA . GLU A 1 202 ? 44.536 21.143 -65.224 1.00 64.19 202 GLU A CA 1
ATOM 1701 C C . GLU A 1 202 ? 45.719 20.313 -65.747 1.00 64.19 202 GLU A C 1
ATOM 1703 O O . GLU A 1 202 ? 46.539 20.785 -66.535 1.00 64.19 202 GLU A O 1
ATOM 1708 N N . LYS A 1 203 ? 45.814 19.045 -65.328 1.00 62.78 203 LYS A N 1
ATOM 1709 C CA . LYS A 1 203 ? 46.907 18.165 -65.742 1.00 62.78 203 LYS A CA 1
ATOM 1710 C C . LYS A 1 203 ? 46.674 17.562 -67.126 1.00 62.78 203 LYS A C 1
ATOM 1712 O O . LYS A 1 203 ? 47.609 17.516 -67.918 1.00 62.78 203 LYS A O 1
ATOM 1717 N N . LEU A 1 204 ? 45.443 17.160 -67.451 1.00 62.19 204 LEU A N 1
ATOM 1718 C CA . LEU A 1 204 ? 45.074 16.772 -68.814 1.00 62.19 204 LEU A CA 1
ATOM 1719 C C . LEU A 1 204 ? 45.302 17.937 -69.783 1.00 62.19 204 LEU A C 1
ATOM 1721 O O .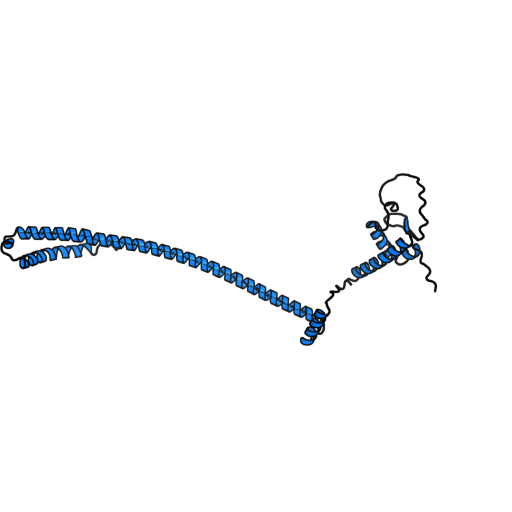 LEU A 1 204 ? 45.862 17.732 -70.851 1.00 62.19 204 LEU A O 1
ATOM 1725 N N . GLU A 1 205 ? 44.924 19.153 -69.388 1.00 64.06 205 GLU A N 1
ATOM 1726 C CA . GLU A 1 205 ? 45.167 20.370 -70.157 1.00 64.06 205 GLU A CA 1
ATOM 1727 C C . GLU A 1 205 ? 46.667 20.598 -70.384 1.00 64.06 205 GLU A C 1
ATOM 1729 O O . GLU A 1 205 ? 47.072 20.846 -71.517 1.00 64.06 205 GLU A O 1
ATOM 1734 N N . TYR A 1 206 ? 47.507 20.424 -69.357 1.00 69.81 206 TYR A N 1
ATOM 1735 C CA . TYR A 1 206 ? 48.965 20.499 -69.499 1.00 69.81 206 TYR A CA 1
ATOM 1736 C C . TYR A 1 206 ? 49.522 19.467 -70.493 1.00 69.81 206 TYR A C 1
ATOM 1738 O O . TYR A 1 206 ? 50.253 19.837 -71.413 1.00 69.81 206 TYR A O 1
ATOM 1746 N N . HIS A 1 207 ? 49.165 18.186 -70.348 1.00 63.62 207 HIS A N 1
ATOM 1747 C CA . HIS A 1 207 ? 49.648 17.135 -71.252 1.00 63.62 207 HIS A CA 1
ATOM 1748 C C . HIS A 1 207 ? 49.141 17.350 -72.682 1.00 63.62 207 HIS A C 1
ATOM 1750 O O . HIS A 1 207 ? 49.895 17.180 -73.637 1.00 63.62 207 HIS A O 1
ATOM 1756 N N . LEU A 1 208 ? 47.892 17.794 -72.845 1.00 64.38 208 LEU A N 1
ATOM 1757 C CA . LEU A 1 208 ? 47.302 18.087 -74.149 1.00 64.38 208 LEU A CA 1
ATOM 1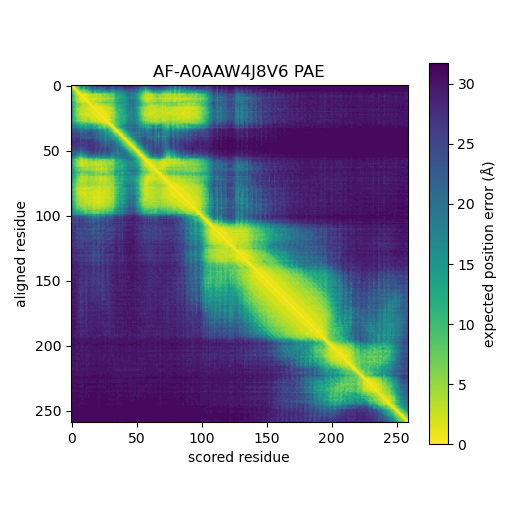758 C C . LEU A 1 208 ? 47.992 19.283 -74.814 1.00 64.38 208 LEU A C 1
ATOM 1760 O O . LEU A 1 208 ? 48.335 19.207 -75.991 1.00 64.38 208 LEU A O 1
ATOM 1764 N N . GLN A 1 209 ? 48.288 20.348 -74.066 1.00 67.31 209 GLN A N 1
ATOM 1765 C CA . GLN A 1 209 ? 49.089 21.470 -74.563 1.00 67.31 209 GLN A CA 1
ATOM 1766 C C . GLN A 1 209 ? 50.519 21.047 -74.938 1.00 67.31 209 GLN A C 1
ATOM 1768 O O . GLN A 1 209 ? 51.050 21.540 -75.936 1.00 67.31 209 GLN A O 1
ATOM 1773 N N . SER A 1 210 ? 51.140 20.143 -74.172 1.00 66.56 210 SER A N 1
ATOM 1774 C CA . SER A 1 210 ? 52.481 19.614 -74.463 1.00 66.56 210 SER A CA 1
ATOM 1775 C C . SER A 1 210 ? 52.493 18.785 -75.749 1.00 66.56 210 SER A C 1
ATOM 1777 O O . SER A 1 210 ? 53.242 19.104 -76.673 1.00 66.56 210 SER A O 1
ATOM 1779 N N . ALA A 1 211 ? 51.592 17.805 -75.863 1.00 63.69 211 ALA A N 1
ATOM 1780 C CA . ALA A 1 211 ? 51.449 16.962 -77.049 1.00 63.69 211 ALA A CA 1
ATOM 1781 C C . ALA A 1 211 ? 51.116 17.792 -78.301 1.00 63.69 211 ALA A C 1
ATOM 1783 O O . ALA A 1 211 ? 51.721 17.609 -79.354 1.00 63.69 211 ALA A O 1
ATOM 1784 N N . MET A 1 212 ? 50.221 18.784 -78.192 1.00 63.59 212 MET A N 1
ATOM 1785 C CA . MET A 1 212 ? 49.938 19.705 -79.300 1.00 63.59 212 MET A CA 1
ATOM 1786 C C . MET A 1 212 ? 51.173 20.513 -79.719 1.00 63.59 212 MET A C 1
ATOM 1788 O O . MET A 1 212 ? 51.384 20.722 -80.913 1.00 63.59 212 MET A O 1
ATOM 1792 N N . ARG A 1 213 ? 52.004 20.968 -78.772 1.00 66.06 213 ARG A N 1
ATOM 1793 C CA . ARG A 1 213 ? 53.218 21.743 -79.074 1.00 66.06 213 ARG A CA 1
ATOM 1794 C C . ARG A 1 213 ? 54.267 20.901 -79.802 1.00 66.06 213 ARG A C 1
ATOM 1796 O O . ARG A 1 213 ? 54.870 21.389 -80.759 1.00 66.06 213 ARG A O 1
ATOM 1803 N N . GLU A 1 214 ? 54.463 19.655 -79.384 1.00 65.25 214 GLU A N 1
ATOM 1804 C CA . GLU A 1 214 ? 55.363 18.709 -80.056 1.00 65.25 214 GLU A CA 1
ATOM 1805 C C . GLU A 1 214 ? 54.873 18.369 -81.467 1.00 65.25 214 GLU A C 1
ATOM 1807 O O . GLU A 1 214 ? 55.658 18.385 -82.416 1.00 65.25 214 GLU A O 1
ATOM 1812 N N . LEU A 1 215 ? 53.564 18.166 -81.634 1.00 61.91 215 LEU A N 1
ATOM 1813 C CA . LEU A 1 215 ? 52.960 17.843 -82.924 1.00 61.91 215 LEU A CA 1
ATOM 1814 C C . LEU A 1 215 ? 53.058 19.006 -83.925 1.00 61.91 215 LEU A C 1
ATOM 1816 O O . LEU A 1 215 ? 53.442 18.787 -85.071 1.00 61.91 215 LEU A O 1
ATOM 1820 N N . VAL A 1 216 ? 52.766 20.241 -83.493 1.00 62.47 216 VAL A N 1
ATOM 1821 C CA . VAL A 1 216 ? 52.862 21.468 -84.317 1.00 62.47 216 VAL A CA 1
ATOM 1822 C C . VAL A 1 216 ? 54.302 21.765 -84.740 1.00 62.47 216 VAL A C 1
ATOM 1824 O O . VAL A 1 216 ? 54.529 22.338 -85.806 1.00 62.47 216 VAL A O 1
ATOM 1827 N N . SER A 1 217 ? 55.274 21.364 -83.921 1.00 61.50 217 SER A N 1
ATOM 1828 C CA . SER A 1 217 ? 56.702 21.506 -84.223 1.00 61.50 217 SER A CA 1
ATOM 1829 C C . SER A 1 217 ? 57.220 20.413 -85.167 1.00 61.50 217 SER A C 1
ATOM 1831 O O . SER A 1 217 ? 58.357 20.499 -85.626 1.00 61.50 217 SER A O 1
ATOM 1833 N N . SER A 1 218 ? 56.404 19.396 -85.466 1.00 61.62 218 SER A N 1
ATOM 1834 C CA . SER A 1 218 ? 56.734 18.333 -86.413 1.00 61.62 218 SER A CA 1
ATOM 1835 C C . SER A 1 218 ? 56.282 18.691 -87.835 1.00 61.62 218 SER A C 1
ATOM 1837 O O . SER A 1 218 ? 55.189 19.221 -88.051 1.00 61.62 218 SER A O 1
ATOM 1839 N N . ASP A 1 219 ? 57.086 18.329 -88.836 1.00 58.75 219 ASP A N 1
ATOM 1840 C CA . ASP A 1 219 ? 56.777 18.562 -90.258 1.00 58.75 219 ASP A CA 1
ATOM 1841 C C . ASP A 1 219 ? 55.496 17.843 -90.738 1.00 58.75 219 ASP A C 1
ATOM 1843 O O . ASP A 1 219 ? 54.958 18.152 -91.804 1.00 58.75 219 ASP A O 1
ATOM 1847 N N . GLN A 1 220 ? 54.963 16.913 -89.935 1.00 56.81 220 GLN A N 1
ATOM 1848 C CA . GLN A 1 220 ? 53.751 16.141 -90.217 1.00 56.81 220 GLN A CA 1
ATOM 1849 C C . GLN A 1 220 ? 52.458 16.944 -90.002 1.00 56.81 220 GLN A C 1
ATOM 1851 O O . GLN A 1 220 ? 51.419 16.594 -90.562 1.00 56.81 220 GLN A O 1
ATOM 1856 N N . PHE A 1 221 ? 52.492 18.053 -89.258 1.00 56.78 221 PHE A N 1
ATOM 1857 C CA . PHE A 1 221 ? 51.287 18.836 -88.956 1.00 56.78 221 PHE A CA 1
ATOM 1858 C C . PHE A 1 221 ? 50.635 19.465 -90.200 1.00 56.78 221 PHE A C 1
ATOM 1860 O O . PHE A 1 221 ? 49.419 19.620 -90.258 1.00 56.78 221 PHE A O 1
ATOM 1867 N N . LYS A 1 222 ? 51.424 19.812 -91.227 1.00 56.00 222 LYS A N 1
ATOM 1868 C CA . LYS A 1 222 ? 50.938 20.559 -92.404 1.00 56.00 222 LYS A CA 1
ATOM 1869 C C . LYS A 1 222 ? 50.237 19.708 -93.469 1.00 56.00 222 LYS A C 1
ATOM 1871 O O . LYS A 1 222 ? 49.677 20.279 -94.399 1.00 56.00 222 LYS A O 1
ATOM 1876 N N . ILE A 1 223 ? 50.295 18.378 -93.375 1.00 55.72 223 ILE A N 1
ATOM 1877 C CA . ILE A 1 223 ? 49.897 17.465 -94.470 1.00 55.72 223 ILE A CA 1
ATOM 1878 C C . ILE A 1 223 ? 48.866 16.419 -94.005 1.00 55.72 223 ILE A C 1
ATOM 1880 O O . ILE A 1 223 ? 48.364 15.631 -94.801 1.00 55.72 223 ILE A O 1
ATOM 1884 N N . THR A 1 224 ? 48.507 16.414 -92.723 1.00 57.12 224 THR A N 1
ATOM 1885 C CA . THR A 1 224 ? 47.756 15.311 -92.114 1.00 57.12 224 THR A CA 1
ATOM 1886 C C . THR A 1 224 ? 46.310 15.719 -91.833 1.00 57.12 224 THR A C 1
ATOM 1888 O O . THR A 1 224 ? 46.056 16.838 -91.388 1.00 57.12 224 THR A O 1
ATOM 1891 N N . ASP A 1 225 ? 45.349 14.833 -92.114 1.00 61.44 225 ASP A N 1
ATOM 1892 C CA . ASP A 1 225 ? 43.937 15.092 -91.821 1.00 61.44 225 ASP A CA 1
ATOM 1893 C C . ASP A 1 225 ? 43.653 15.124 -90.305 1.00 61.44 225 ASP A C 1
ATOM 1895 O O . ASP A 1 225 ? 44.420 14.628 -89.473 1.00 61.44 225 ASP A O 1
ATOM 1899 N N . VAL A 1 226 ? 42.533 15.748 -89.931 1.00 58.28 226 VAL A N 1
ATOM 1900 C CA . VAL A 1 226 ? 42.158 15.986 -88.526 1.00 58.28 226 VAL A CA 1
ATOM 1901 C C . VAL A 1 226 ? 41.973 14.679 -87.746 1.00 58.28 226 VAL A C 1
ATOM 1903 O O . VAL A 1 226 ? 42.270 14.614 -86.552 1.00 58.28 226 VAL A O 1
ATOM 1906 N N . GLU A 1 227 ? 41.512 13.619 -88.406 1.00 57.41 227 GLU A N 1
ATOM 1907 C CA . GLU A 1 227 ? 41.250 12.322 -87.779 1.00 57.41 227 GLU A CA 1
ATOM 1908 C C . GLU A 1 227 ? 42.554 11.594 -87.413 1.00 57.41 227 GLU A C 1
ATOM 1910 O O . GLU A 1 227 ? 42.675 11.010 -86.331 1.00 57.41 227 GLU A O 1
ATOM 1915 N N . THR A 1 228 ? 43.568 11.701 -88.269 1.00 59.75 228 THR A N 1
ATOM 1916 C CA . THR A 1 228 ? 44.904 11.133 -88.063 1.00 59.75 228 THR A CA 1
ATOM 1917 C C . THR A 1 228 ? 45.696 11.942 -87.032 1.00 59.75 228 THR A C 1
ATOM 1919 O O . THR A 1 228 ? 46.343 11.358 -86.161 1.00 59.75 228 THR A O 1
ATOM 1922 N N . LEU A 1 229 ? 45.560 13.275 -87.031 1.00 58.38 229 LEU A N 1
ATOM 1923 C CA . LEU A 1 229 ? 46.113 14.145 -85.981 1.00 58.38 229 LEU A CA 1
ATOM 1924 C C . LEU A 1 229 ? 45.519 13.820 -84.600 1.00 58.38 229 LEU A C 1
ATOM 1926 O O . LEU A 1 229 ? 46.245 13.757 -83.609 1.00 58.38 229 LEU A O 1
ATOM 1930 N N . THR A 1 230 ? 44.213 13.545 -84.533 1.00 60.19 230 THR A N 1
ATOM 1931 C CA . THR A 1 230 ? 43.531 13.179 -83.280 1.00 60.19 230 THR A CA 1
ATOM 1932 C C . THR A 1 230 ? 44.041 11.843 -82.732 1.00 60.19 230 THR A C 1
ATOM 1934 O O . THR A 1 230 ? 44.258 11.712 -81.528 1.00 60.19 230 THR A O 1
ATOM 1937 N N . LYS A 1 231 ? 44.296 10.856 -83.602 1.00 63.16 231 LYS A N 1
ATOM 1938 C CA . LYS A 1 231 ? 44.892 9.573 -83.194 1.00 63.16 231 LYS A CA 1
ATOM 1939 C C . LYS A 1 231 ? 46.318 9.736 -82.671 1.00 63.16 231 LYS A C 1
ATOM 1941 O O . LYS A 1 231 ? 46.618 9.182 -81.619 1.00 63.16 231 LYS A O 1
ATOM 1946 N N . LEU A 1 232 ? 47.152 10.532 -83.341 1.00 60.66 232 LEU A N 1
ATOM 1947 C CA . LEU A 1 232 ? 48.535 10.792 -82.920 1.00 60.66 232 LEU A CA 1
ATOM 1948 C C . LEU A 1 232 ? 48.606 11.482 -81.550 1.00 60.66 232 LEU A C 1
ATOM 1950 O O . LEU A 1 232 ? 49.370 11.056 -80.686 1.00 60.66 232 LEU A O 1
ATOM 1954 N N . ILE A 1 233 ? 47.753 12.486 -81.312 1.00 61.75 233 ILE A N 1
ATOM 1955 C CA . ILE A 1 233 ? 47.645 13.152 -80.003 1.00 61.75 233 ILE A CA 1
ATOM 1956 C C . ILE A 1 233 ? 47.228 12.144 -78.922 1.00 61.75 233 ILE A C 1
ATOM 1958 O O . ILE A 1 233 ? 47.807 12.111 -77.838 1.00 61.75 233 ILE A O 1
ATOM 1962 N N . MET A 1 234 ? 46.253 11.278 -79.213 1.00 62.75 234 MET A N 1
ATOM 1963 C CA . MET A 1 234 ? 45.797 10.259 -78.262 1.00 62.75 234 MET A CA 1
ATOM 1964 C C . MET A 1 234 ? 46.852 9.177 -77.988 1.00 62.75 234 MET A C 1
ATOM 1966 O O . MET A 1 234 ? 46.936 8.686 -76.862 1.00 62.75 234 MET A O 1
ATOM 1970 N N . GLU A 1 235 ? 47.665 8.805 -78.978 1.00 65.00 235 GLU A N 1
ATOM 1971 C CA . GLU A 1 235 ? 48.774 7.858 -78.808 1.00 65.00 235 GLU A CA 1
ATOM 1972 C C . GLU A 1 235 ? 49.911 8.434 -77.962 1.00 65.00 235 GLU A C 1
ATOM 1974 O O . GLU A 1 235 ? 50.454 7.706 -77.131 1.00 65.00 235 GLU A O 1
ATOM 1979 N N . GLN A 1 236 ? 50.217 9.728 -78.100 1.00 62.88 236 GLN A N 1
ATOM 1980 C CA . GLN A 1 236 ? 51.205 10.413 -77.259 1.00 62.88 236 GLN A CA 1
ATOM 1981 C C . GLN A 1 236 ? 50.712 10.626 -75.820 1.00 62.88 236 GLN A C 1
ATOM 1983 O O . GLN A 1 236 ? 51.467 10.427 -74.872 1.00 62.88 236 GLN A O 1
ATOM 1988 N N . LEU A 1 237 ? 49.430 10.955 -75.631 1.00 58.19 237 LEU A N 1
ATOM 1989 C CA . LEU A 1 237 ? 48.844 11.176 -74.302 1.00 58.19 237 LEU A CA 1
ATOM 1990 C C . LEU A 1 237 ? 48.653 9.883 -73.494 1.00 58.19 237 LEU A C 1
ATOM 1992 O O . LEU A 1 237 ? 48.728 9.892 -72.263 1.00 58.19 237 LEU A O 1
ATOM 1996 N N . ARG A 1 238 ? 48.376 8.757 -74.164 1.00 64.31 238 ARG A N 1
ATOM 1997 C CA . ARG A 1 238 ? 48.022 7.485 -73.514 1.00 64.31 238 ARG A CA 1
ATOM 1998 C C . ARG A 1 238 ? 49.092 6.972 -72.524 1.00 64.31 238 ARG A C 1
ATOM 2000 O O . ARG A 1 238 ? 48.693 6.608 -71.416 1.00 64.31 238 ARG A O 1
ATOM 2007 N N . PRO A 1 239 ? 50.398 6.906 -72.852 1.00 63.91 239 PRO A N 1
ATOM 2008 C CA . PRO A 1 239 ? 51.410 6.435 -71.907 1.00 63.91 239 PRO A CA 1
ATOM 2009 C C . PRO A 1 239 ? 51.607 7.370 -70.706 1.00 63.91 239 PRO A C 1
ATOM 2011 O O . PRO A 1 239 ? 51.683 6.871 -69.583 1.00 63.91 239 PRO A O 1
ATOM 2014 N N . GLU A 1 240 ? 51.622 8.691 -70.904 1.00 60.03 240 GLU A N 1
ATOM 2015 C CA . GLU A 1 240 ? 51.854 9.663 -69.820 1.00 60.03 240 GLU A CA 1
ATOM 2016 C C . GLU A 1 240 ? 50.718 9.658 -68.787 1.00 60.03 240 GLU A C 1
ATOM 2018 O O . GLU A 1 240 ? 50.954 9.555 -67.581 1.00 60.03 240 GLU A O 1
ATOM 2023 N N . VAL A 1 241 ? 49.466 9.648 -69.256 1.00 59.50 241 VAL A N 1
ATOM 2024 C CA . VAL A 1 241 ? 48.280 9.604 -68.386 1.00 59.50 241 VAL A CA 1
ATOM 2025 C C . VAL A 1 241 ? 48.198 8.277 -67.616 1.00 59.50 241 VAL A C 1
ATOM 2027 O O . VAL A 1 241 ? 47.844 8.258 -66.436 1.00 59.50 241 VAL A O 1
ATOM 2030 N N . LEU A 1 242 ? 48.563 7.151 -68.242 1.00 55.38 242 LEU A N 1
ATOM 2031 C CA . LEU A 1 242 ? 48.569 5.835 -67.587 1.00 55.38 242 LEU A CA 1
ATOM 2032 C C . LEU A 1 242 ? 49.664 5.695 -66.520 1.00 55.38 242 LEU A C 1
ATOM 2034 O O . LEU A 1 242 ? 49.454 5.005 -65.517 1.00 55.38 242 LEU A O 1
ATOM 2038 N N . GLN A 1 243 ? 50.825 6.323 -66.715 1.00 58.16 243 GLN A N 1
ATOM 2039 C CA . GLN A 1 243 ? 51.931 6.273 -65.757 1.00 58.16 243 GLN A CA 1
ATOM 2040 C C . GLN A 1 243 ? 51.591 7.041 -64.469 1.00 58.16 243 GLN A C 1
ATOM 2042 O O . GLN A 1 243 ? 51.868 6.569 -63.364 1.00 58.16 243 GLN A O 1
ATOM 2047 N N . ASP A 1 244 ? 50.893 8.167 -64.596 1.00 54.72 244 ASP A N 1
ATOM 2048 C CA . ASP A 1 244 ? 50.446 8.982 -63.466 1.00 54.72 244 ASP A CA 1
ATOM 2049 C C . ASP A 1 244 ? 49.326 8.342 -62.637 1.00 54.72 244 ASP A C 1
ATOM 2051 O O . ASP A 1 244 ? 49.323 8.453 -61.407 1.00 54.72 244 ASP A O 1
ATOM 2055 N N . ILE A 1 245 ? 48.396 7.637 -63.289 1.00 53.22 245 ILE A N 1
ATOM 2056 C CA . ILE A 1 245 ? 47.344 6.869 -62.604 1.00 53.22 245 ILE A CA 1
ATOM 2057 C C . ILE A 1 245 ? 47.966 5.753 -61.748 1.00 53.22 245 ILE A C 1
ATOM 2059 O O . ILE A 1 245 ? 47.496 5.487 -60.643 1.00 53.22 245 ILE A O 1
ATOM 2063 N N . LYS A 1 246 ? 49.056 5.131 -62.217 1.00 50.00 246 LYS A N 1
ATOM 2064 C CA . LYS A 1 246 ? 49.772 4.087 -61.467 1.00 50.00 246 LYS A CA 1
ATOM 2065 C C . LYS A 1 246 ? 50.596 4.634 -60.298 1.00 50.00 246 LYS A C 1
ATOM 2067 O O . LYS A 1 246 ? 50.625 4.001 -59.249 1.00 50.00 246 LYS A O 1
ATOM 2072 N N . MET A 1 247 ? 51.236 5.796 -60.444 1.00 46.25 247 MET A N 1
ATOM 2073 C CA . MET A 1 247 ? 52.132 6.349 -59.413 1.00 46.25 247 MET A CA 1
ATOM 2074 C C . MET A 1 247 ? 51.413 6.961 -58.199 1.00 46.25 247 MET A C 1
ATOM 2076 O O . MET A 1 247 ? 52.037 7.130 -57.157 1.00 46.25 247 MET A O 1
ATOM 2080 N N . LYS A 1 248 ? 50.114 7.284 -58.286 1.00 52.41 248 LYS A N 1
ATOM 2081 C CA . LYS A 1 248 ? 49.349 7.890 -57.170 1.00 52.41 248 LYS A CA 1
ATOM 2082 C C . LYS A 1 248 ? 48.311 6.969 -56.528 1.00 52.41 248 LYS A C 1
ATOM 2084 O O . LYS A 1 248 ? 47.553 7.418 -55.674 1.00 52.41 248 LYS A O 1
ATOM 2089 N N . GLY A 1 249 ? 48.270 5.705 -56.945 1.00 50.84 249 GLY A N 1
ATOM 2090 C CA . GLY A 1 249 ? 47.255 4.751 -56.514 1.00 50.84 249 GLY A CA 1
ATOM 2091 C C . GLY A 1 249 ? 47.560 3.930 -55.258 1.00 50.84 249 GLY A C 1
ATOM 2092 O O . GLY A 1 249 ? 46.621 3.308 -54.785 1.00 50.84 249 GLY A O 1
ATOM 2093 N N . PHE A 1 250 ? 48.794 3.857 -54.724 1.00 42.41 250 PHE A N 1
ATOM 2094 C CA . PHE A 1 250 ? 49.113 2.759 -53.781 1.00 42.41 250 PHE A CA 1
ATOM 2095 C C . PHE A 1 250 ? 50.260 2.941 -52.761 1.00 42.41 250 PHE A C 1
ATOM 2097 O O . PHE A 1 250 ? 50.784 1.939 -52.284 1.00 42.41 250 PHE A O 1
ATOM 2104 N N . ILE A 1 251 ? 50.664 4.155 -52.373 1.00 41.28 251 ILE A N 1
ATOM 2105 C CA . ILE A 1 251 ? 51.621 4.327 -51.256 1.00 41.28 251 ILE A CA 1
ATOM 2106 C C . ILE A 1 251 ? 51.130 5.480 -50.361 1.00 41.28 251 ILE A C 1
ATOM 2108 O O . ILE A 1 251 ? 50.805 6.541 -50.886 1.00 41.28 251 ILE A O 1
ATOM 2112 N N . ASP A 1 252 ? 51.044 5.225 -49.047 1.00 43.41 252 ASP A N 1
ATOM 2113 C CA . ASP A 1 252 ? 50.740 6.137 -47.916 1.00 43.41 252 ASP A CA 1
ATOM 2114 C C . ASP A 1 252 ? 49.369 6.051 -47.206 1.00 43.41 252 ASP A C 1
ATOM 2116 O O . ASP A 1 252 ? 48.919 7.045 -46.638 1.00 43.41 252 ASP A O 1
ATOM 2120 N N . GLN A 1 253 ? 48.727 4.878 -47.112 1.00 39.75 253 GLN A N 1
ATOM 2121 C CA . GLN A 1 253 ? 47.766 4.617 -46.015 1.00 39.75 253 GLN A CA 1
ATOM 2122 C C . GLN A 1 253 ? 47.829 3.170 -45.511 1.00 39.75 253 GLN A C 1
ATOM 2124 O O . GLN A 1 253 ? 46.846 2.450 -45.576 1.00 39.75 253 GLN A O 1
ATOM 2129 N N . ASP A 1 254 ? 48.986 2.755 -45.005 1.00 40.94 254 ASP A N 1
ATOM 2130 C CA . ASP A 1 254 ? 49.097 1.631 -44.067 1.00 40.94 254 ASP A CA 1
ATOM 2131 C C . ASP A 1 254 ? 50.391 1.822 -43.274 1.00 40.94 254 ASP A C 1
ATOM 2133 O O . ASP A 1 254 ? 51.419 1.275 -43.638 1.00 40.94 254 ASP A O 1
ATOM 2137 N N . GLU A 1 255 ? 50.362 2.705 -42.269 1.00 40.00 255 GLU A N 1
ATOM 2138 C CA . GLU A 1 255 ? 51.258 2.707 -41.093 1.00 40.00 255 GLU A CA 1
ATOM 2139 C C . GLU A 1 255 ? 51.002 3.969 -40.249 1.00 40.00 255 GLU A C 1
ATOM 2141 O O . GLU A 1 255 ? 51.762 4.932 -40.276 1.00 40.00 255 GLU A O 1
ATOM 2146 N N . SER A 1 256 ? 49.877 4.022 -39.530 1.00 39.34 256 SER A N 1
ATOM 2147 C CA . SER A 1 256 ? 49.757 4.707 -38.223 1.00 39.34 256 SER A CA 1
ATOM 2148 C C . SER A 1 256 ? 48.297 4.770 -37.783 1.00 39.34 256 SER A C 1
ATOM 2150 O O . SER A 1 256 ? 47.509 5.571 -38.280 1.00 39.34 256 SER A O 1
ATOM 2152 N N . GLY A 1 257 ? 47.930 3.939 -36.806 1.00 32.81 257 GLY A N 1
ATOM 2153 C CA . GLY A 1 257 ? 46.629 4.084 -36.155 1.00 32.81 257 GLY A CA 1
ATOM 2154 C C . GLY A 1 257 ? 46.078 2.875 -35.411 1.00 32.81 257 GLY A C 1
ATOM 2155 O O . GLY A 1 257 ? 44.862 2.773 -35.305 1.00 32.81 257 GLY A O 1
ATOM 2156 N N . ILE A 1 258 ? 46.920 1.969 -34.906 1.00 35.84 258 ILE A N 1
ATOM 2157 C CA . ILE A 1 258 ? 46.514 1.025 -33.856 1.00 35.84 258 ILE A CA 1
ATOM 2158 C C . ILE A 1 258 ? 47.602 1.014 -32.781 1.00 35.84 258 ILE A C 1
ATOM 2160 O O . ILE A 1 258 ? 48.562 0.256 -32.870 1.00 35.84 258 ILE A O 1
ATOM 2164 N N . THR A 1 259 ? 47.421 1.874 -31.782 1.00 38.72 259 THR A N 1
ATOM 2165 C CA . THR A 1 259 ? 47.754 1.637 -30.368 1.00 38.72 259 THR A CA 1
ATOM 2166 C C . THR A 1 259 ? 46.794 2.455 -29.531 1.00 38.72 259 THR A C 1
ATOM 2168 O O . THR A 1 259 ? 46.684 3.666 -29.833 1.00 38.72 259 THR A O 1
#

Sequence (259 aa):
MANIKLSAQRWVKKEENLKREFLMLMVRRGIYFSNDQSTFRKREVFQAISEVIPPAPHYIILKDFMGKIEAHFYFTEDQFEKLKQDYRIFKFNQKNKTQKKVKIQAYINKETHDKLESIKSEFGYKTIDRCLKCLIDQNTSYTKKLKERVESLNKNLKELETLKAKIEQYNSDLVAEINVLNERSKGLKKSIAQYHEKKLFEKLEYHLQSAMRELVSSDQFKITDVETLTKLIMEQLRPEVLQDIKMKGFIDQDESGIT

Radius of gyration: 60.36 Å; Cα contacts (8 Å, |Δi|>4): 94; chains: 1; bounding box: 100×60×158 Å

Secondary structure (DSSP, 8-state):
-------HHHHHHTTHHHHHHHHHHHHHTT-S--TTT-TTS---------------SEEEEEEEETTEEEEEEEE-HHHHHHHHHHHHHHHHHHHHHHTT---------HHHHHHHHHHHHHTT-SSHHHHHHHHHHHHHHHHHHHHHHHHHHHHHHHHHHHHHHHHHHHHHHHHHHHHHHHHHHHHHHHHHHHIIIIIHHHHHHHHHHHHHHHHHTSGGGGT--HHHHHHHHHHHHHHHHHHHHHHTSSSSSSSS---

Mean predicted aligned error: 21.53 Å

Solvent-accessible surface area (backbone atoms only — not comparable to full-atom values): 15459 Å² total; per-residue (Å²): 132,83,84,72,80,72,49,48,49,60,50,43,64,58,61,36,71,65,44,50,53,49,50,52,54,32,58,77,67,56,55,93,50,58,90,84,72,49,98,78,71,84,77,96,71,96,72,96,70,91,73,85,71,73,86,48,86,28,51,36,78,38,70,70,42,95,90,30,72,65,39,78,47,75,26,48,71,68,55,47,52,51,51,54,52,52,48,52,52,51,53,52,52,51,52,30,63,77,65,66,58,72,70,81,77,76,86,71,56,68,68,61,48,53,50,43,51,51,52,15,61,77,72,68,40,93,38,61,67,57,39,51,48,51,54,51,53,50,51,52,51,50,52,49,53,49,49,56,50,50,52,51,50,54,52,52,49,52,52,49,52,54,51,48,52,52,50,55,50,51,52,52,53,51,53,54,51,52,52,53,52,50,52,51,50,52,51,51,52,51,53,52,52,54,48,58,63,48,59,54,46,58,47,49,50,50,54,50,55,50,49,50,50,56,46,68,73,34,88,61,55,87,78,55,55,74,71,61,52,52,50,52,46,51,61,64,47,49,60,59,58,53,51,54,59,62,74,74,67,82,84,90,88,87,88,86,89,88,130

Organism: Acinetobacter haemolyticus (NCBI:txid29430)